Protein AF-A0A6S6R5S1-F1 (afdb_monomer)

Structure (mmCIF, N/CA/C/O backbone):
data_AF-A0A6S6R5S1-F1
#
_entry.id   AF-A0A6S6R5S1-F1
#
loop_
_atom_site.group_PDB
_atom_site.id
_atom_site.type_symbol
_atom_site.label_atom_id
_atom_site.label_alt_id
_atom_site.label_comp_id
_atom_site.label_asym_id
_atom_site.label_entity_id
_atom_site.label_seq_id
_atom_site.pdbx_PDB_ins_code
_atom_site.Cartn_x
_atom_site.Cartn_y
_atom_site.Cartn_z
_atom_site.occupancy
_atom_site.B_iso_or_equiv
_atom_site.auth_seq_id
_atom_site.auth_comp_id
_atom_site.auth_asym_id
_atom_site.auth_atom_id
_atom_site.pdbx_PDB_model_num
ATOM 1 N N . MET A 1 1 ? -34.135 18.102 42.752 1.00 54.28 1 MET A N 1
ATOM 2 C CA . MET A 1 1 ? -32.744 17.658 42.453 1.00 54.28 1 MET A CA 1
ATOM 3 C C . MET A 1 1 ? -32.605 16.244 41.861 1.00 54.28 1 MET A C 1
ATOM 5 O O . MET A 1 1 ? -31.745 16.072 41.006 1.00 54.28 1 MET A O 1
ATOM 9 N N . ARG A 1 2 ? -33.420 15.237 42.234 1.00 60.34 2 ARG A N 1
ATOM 10 C CA . ARG A 1 2 ? -33.307 13.848 41.713 1.00 60.34 2 ARG A CA 1
ATOM 11 C C . ARG A 1 2 ? -33.480 13.698 40.187 1.00 60.34 2 ARG A C 1
ATOM 13 O O . ARG A 1 2 ? -32.730 12.953 39.567 1.00 60.34 2 ARG A O 1
ATOM 20 N N . GLY A 1 3 ? -34.403 14.441 39.568 1.00 64.44 3 GLY A N 1
ATOM 21 C CA . GLY A 1 3 ? -34.673 14.343 38.122 1.00 64.44 3 GLY A CA 1
ATOM 22 C C . GLY A 1 3 ? -33.517 14.796 37.217 1.00 64.44 3 GLY A C 1
ATOM 23 O O . GLY A 1 3 ? -33.252 14.155 36.205 1.00 64.44 3 GLY A O 1
ATOM 24 N N . LYS A 1 4 ? -32.774 15.846 37.605 1.00 68.44 4 LYS A N 1
ATOM 25 C CA . LYS A 1 4 ? -31.592 16.321 36.855 1.00 68.44 4 LYS A CA 1
ATOM 26 C C . LYS A 1 4 ? -30.454 15.292 36.873 1.00 68.44 4 LYS A C 1
ATOM 28 O O . LYS A 1 4 ? -29.881 15.021 35.826 1.00 68.44 4 LYS A O 1
ATOM 33 N N . LYS A 1 5 ? -30.188 14.662 38.027 1.00 72.56 5 LYS A N 1
ATOM 34 C CA . LYS A 1 5 ? -29.164 13.606 38.152 1.00 72.56 5 LYS A CA 1
ATOM 35 C C . LYS A 1 5 ? -29.501 12.368 37.311 1.00 72.56 5 LYS A C 1
ATOM 37 O O . LYS A 1 5 ? -28.616 11.807 36.682 1.00 72.56 5 LYS A O 1
ATOM 42 N N . ARG A 1 6 ? -30.782 11.979 37.241 1.00 74.75 6 ARG A N 1
ATOM 43 C CA . ARG A 1 6 ? -31.234 10.821 36.447 1.00 74.75 6 ARG A CA 1
ATOM 44 C C . ARG A 1 6 ? -31.120 11.064 34.937 1.00 74.75 6 ARG A C 1
ATOM 46 O O . ARG A 1 6 ? -30.652 10.187 34.224 1.00 74.75 6 ARG A O 1
ATOM 53 N N . LYS A 1 7 ? -31.480 12.264 34.458 1.00 81.44 7 LYS A N 1
ATOM 54 C CA . LYS A 1 7 ? -31.299 12.656 33.046 1.00 81.44 7 LYS A CA 1
ATOM 55 C C . LYS A 1 7 ? -29.820 12.729 32.652 1.00 81.44 7 LYS A C 1
ATOM 57 O O . LYS A 1 7 ? -29.464 12.265 31.577 1.00 81.44 7 LYS A O 1
ATOM 62 N N . PHE A 1 8 ? -28.968 13.246 33.540 1.00 85.00 8 PHE A N 1
ATOM 63 C CA . PHE A 1 8 ? -27.518 13.259 33.335 1.00 85.00 8 PHE A CA 1
ATOM 64 C C . PHE A 1 8 ? -26.940 11.839 33.242 1.00 85.00 8 PHE A C 1
ATOM 66 O O . PHE A 1 8 ? -26.185 11.551 32.321 1.00 85.00 8 PHE A O 1
ATOM 73 N N . LEU A 1 9 ? -27.351 10.934 34.140 1.00 86.88 9 LEU A N 1
ATOM 74 C CA . LEU A 1 9 ? -26.896 9.541 34.137 1.00 86.88 9 LEU A CA 1
ATOM 75 C C . LEU A 1 9 ? -27.295 8.804 32.847 1.00 86.88 9 LEU A C 1
ATOM 77 O O . LEU A 1 9 ? -26.470 8.126 32.250 1.00 86.88 9 LEU A O 1
ATOM 81 N N . ILE A 1 10 ? -28.540 8.978 32.389 1.00 88.88 10 ILE A N 1
ATOM 82 C CA . ILE A 1 10 ? -29.018 8.388 31.128 1.00 88.88 10 ILE A CA 1
ATOM 83 C C . ILE A 1 10 ? -28.226 8.945 29.939 1.00 88.88 10 ILE A C 1
ATOM 85 O O . ILE A 1 10 ? -27.785 8.177 29.089 1.00 88.88 10 ILE A O 1
ATOM 89 N N . GLY A 1 11 ? -27.995 10.261 29.901 1.00 90.62 11 GLY A N 1
ATOM 90 C CA . GLY A 1 11 ? -27.179 10.886 28.859 1.00 90.62 11 GLY A CA 1
ATOM 91 C C . GLY A 1 11 ? -25.747 10.345 28.827 1.00 90.62 11 GLY A C 1
ATOM 92 O O . GLY A 1 11 ? -25.240 10.032 27.754 1.00 90.62 11 GLY A O 1
ATOM 93 N N . ALA A 1 12 ? -25.122 10.160 29.994 1.00 89.12 12 ALA A N 1
ATOM 94 C CA . ALA A 1 12 ? -23.783 9.587 30.102 1.00 89.12 12 ALA A CA 1
ATOM 95 C C . ALA A 1 12 ? -23.727 8.131 29.604 1.00 89.12 12 ALA A C 1
ATOM 97 O O . ALA A 1 12 ? -22.800 7.771 28.884 1.00 89.12 12 ALA A O 1
ATOM 98 N N . ILE A 1 13 ? -24.7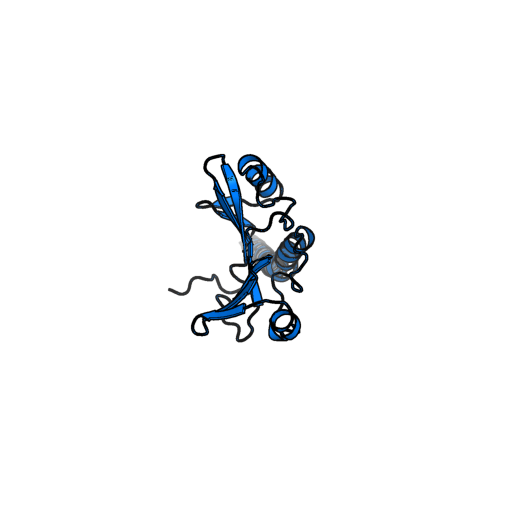37 7.314 29.927 1.00 92.88 13 ILE A N 1
ATOM 99 C CA . ILE A 1 13 ? -24.835 5.924 29.450 1.00 92.88 13 ILE A CA 1
ATOM 100 C C . ILE A 1 13 ? -24.990 5.877 27.927 1.00 92.88 13 ILE A C 1
ATOM 102 O O . ILE A 1 13 ? -24.316 5.085 27.276 1.00 92.88 13 ILE A O 1
ATOM 106 N N . ILE A 1 14 ? -25.834 6.737 27.347 1.00 93.81 14 ILE A N 1
ATOM 107 C CA . ILE A 1 14 ? -26.014 6.807 25.890 1.00 93.81 14 ILE A CA 1
ATOM 108 C C . ILE A 1 14 ? -24.706 7.216 25.209 1.00 93.81 14 ILE A C 1
ATOM 110 O O . ILE A 1 14 ? -24.298 6.578 24.244 1.00 93.81 14 ILE A O 1
ATOM 114 N N . LEU A 1 15 ? -24.017 8.237 25.726 1.00 91.50 15 LEU A N 1
ATOM 115 C CA . LEU A 1 15 ? -22.736 8.679 25.173 1.00 91.50 15 LEU A CA 1
ATOM 116 C C . LEU A 1 15 ? -21.685 7.561 25.232 1.00 91.50 15 LEU A C 1
ATOM 118 O O . LEU A 1 15 ? -20.956 7.339 24.268 1.00 91.50 15 LEU A O 1
ATOM 122 N N . PHE A 1 16 ? -21.640 6.827 26.344 1.00 92.06 16 PHE A N 1
ATOM 123 C CA . PHE A 1 16 ? -20.734 5.698 26.522 1.00 92.06 16 PHE A CA 1
ATOM 124 C C . PHE A 1 16 ? -21.065 4.536 25.575 1.00 92.06 16 PHE A C 1
ATOM 126 O O . PHE A 1 16 ? -20.167 3.979 24.949 1.00 92.06 16 PHE A O 1
ATOM 133 N N . ALA A 1 17 ? -22.347 4.212 25.395 1.00 91.75 17 ALA A N 1
ATOM 134 C CA . ALA A 1 17 ? -22.784 3.198 24.440 1.00 91.75 17 ALA A CA 1
ATOM 135 C C . ALA A 1 17 ? -22.428 3.585 22.994 1.00 91.75 17 ALA A C 1
ATOM 137 O O . ALA A 1 17 ? -21.907 2.757 22.250 1.00 91.75 17 ALA A O 1
ATOM 138 N N . LEU A 1 18 ? -22.632 4.850 22.609 1.00 91.62 18 LEU A N 1
ATOM 139 C CA . LEU A 1 18 ? -22.240 5.360 21.291 1.00 91.62 18 LEU A CA 1
ATOM 140 C C . LEU A 1 18 ? -20.725 5.303 21.082 1.00 91.62 18 LEU A C 1
ATOM 142 O O . LEU A 1 18 ? -20.276 4.945 19.995 1.00 91.62 18 LEU A O 1
ATOM 146 N N . LEU A 1 19 ? -19.937 5.600 22.119 1.00 87.50 19 LEU A N 1
ATOM 147 C CA . LEU A 1 19 ? -18.484 5.463 22.069 1.00 87.50 19 LEU A CA 1
ATOM 148 C C . LEU A 1 19 ? -18.067 4.005 21.829 1.00 87.50 19 LEU A C 1
ATOM 150 O O . LEU A 1 19 ? -17.225 3.753 20.973 1.00 87.50 19 LEU A O 1
ATOM 154 N N . ILE A 1 20 ? -18.679 3.042 22.527 1.00 85.25 20 ILE A N 1
ATOM 155 C CA . ILE A 1 20 ? -18.405 1.612 22.319 1.00 85.25 20 ILE A CA 1
ATOM 156 C C . ILE A 1 20 ? -18.773 1.187 20.894 1.00 85.25 20 ILE A C 1
ATOM 158 O O . ILE A 1 20 ? -17.965 0.550 20.221 1.00 85.25 20 ILE A O 1
ATOM 162 N N . VAL A 1 21 ? -19.956 1.570 20.404 1.00 85.69 21 VAL A N 1
ATOM 163 C CA . VAL A 1 21 ? -20.386 1.258 19.032 1.00 85.69 21 VAL A CA 1
ATOM 164 C C . VAL A 1 21 ? -19.428 1.859 18.008 1.00 85.69 21 VAL A C 1
ATOM 166 O O . VAL A 1 21 ? -19.058 1.171 17.059 1.00 85.69 21 VAL A O 1
ATOM 169 N N . TYR A 1 22 ? -18.981 3.102 18.201 1.00 80.56 22 TYR A N 1
ATOM 170 C CA . TYR A 1 22 ? -17.967 3.723 17.350 1.00 80.56 22 TYR A CA 1
ATOM 171 C C . TYR A 1 22 ? -16.655 2.929 17.359 1.00 80.56 22 TYR A C 1
ATOM 173 O O . TYR A 1 22 ? -16.133 2.615 16.292 1.00 80.56 22 TYR A O 1
ATOM 181 N N . LEU A 1 23 ? -16.153 2.545 18.538 1.00 75.50 23 LEU A N 1
ATOM 182 C CA . LEU A 1 23 ? -14.909 1.777 18.670 1.00 75.50 23 LEU A CA 1
ATOM 183 C C . LEU A 1 23 ? -14.995 0.406 17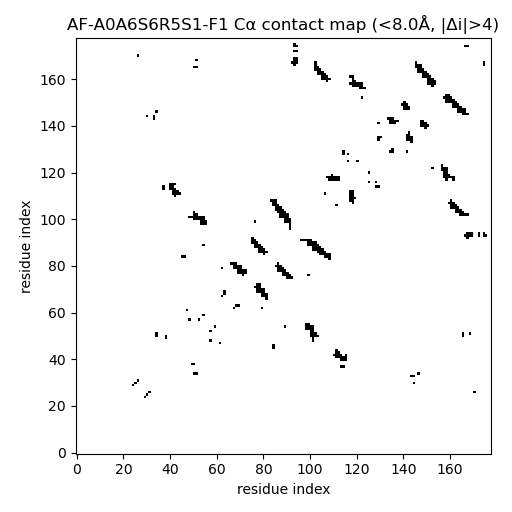.979 1.00 75.50 23 LEU A C 1
ATOM 185 O O . LEU A 1 23 ? -14.059 0.007 17.288 1.00 75.50 23 LEU A O 1
ATOM 189 N N . ILE A 1 24 ? -16.127 -0.292 18.113 1.00 74.44 24 ILE A N 1
ATOM 190 C CA . ILE A 1 24 ? -16.376 -1.577 17.443 1.00 74.44 24 ILE A CA 1
ATOM 191 C C . ILE A 1 24 ? -16.503 -1.371 15.927 1.00 74.44 24 ILE A C 1
ATOM 193 O O . ILE A 1 24 ? -15.828 -2.047 15.154 1.00 74.44 24 ILE A O 1
ATOM 197 N N . SER A 1 25 ? -17.326 -0.419 15.486 1.00 69.44 25 SER A N 1
ATOM 198 C CA . SER A 1 25 ? -17.612 -0.200 14.059 1.00 69.44 25 SER A CA 1
ATOM 199 C C . SER A 1 25 ? -16.371 0.257 13.296 1.00 69.44 25 SER A C 1
ATOM 201 O O . SER A 1 25 ? -16.098 -0.218 12.196 1.00 69.44 25 SER A O 1
ATOM 203 N N . TYR A 1 26 ? -15.573 1.140 13.898 1.00 65.50 26 TYR A N 1
ATOM 204 C CA . TYR A 1 26 ? -14.305 1.576 13.327 1.00 65.50 26 TYR A CA 1
ATOM 205 C C . TYR A 1 26 ? -13.359 0.389 13.095 1.00 65.50 26 TYR A C 1
ATOM 207 O O . TYR A 1 26 ? -12.799 0.254 12.009 1.00 65.50 26 TYR A O 1
ATOM 215 N N . LYS A 1 27 ? -13.244 -0.514 14.078 1.00 62.25 27 LYS A N 1
ATOM 216 C CA . LYS A 1 27 ? -12.348 -1.675 14.025 1.00 62.25 27 LYS A CA 1
ATOM 217 C C . LYS A 1 27 ? -12.801 -2.748 13.030 1.00 62.25 27 LYS A C 1
ATOM 219 O O . LYS A 1 27 ? -11.989 -3.234 12.252 1.00 62.25 27 LYS A O 1
ATOM 224 N N . TYR A 1 28 ? -14.068 -3.151 13.088 1.00 65.38 28 TYR A N 1
ATOM 225 C CA . TYR A 1 28 ? -14.549 -4.327 12.354 1.00 65.38 28 TYR A CA 1
ATOM 226 C C . TYR A 1 28 ? -15.129 -4.006 10.977 1.00 65.38 28 TYR A C 1
ATOM 228 O O . TYR A 1 28 ? -15.317 -4.923 10.185 1.00 65.38 28 TYR A O 1
ATOM 236 N N . LEU A 1 29 ? -15.409 -2.732 10.677 1.00 65.50 29 LEU A N 1
ATOM 237 C CA . LEU A 1 29 ? -16.035 -2.342 9.412 1.00 65.50 29 LEU A CA 1
ATOM 238 C C . LEU A 1 29 ? -15.160 -1.377 8.613 1.00 65.50 29 LEU A C 1
ATOM 240 O O . LEU A 1 29 ? -14.856 -1.655 7.459 1.00 65.50 29 LEU A O 1
ATOM 244 N N . ILE A 1 30 ? -14.721 -0.263 9.210 1.00 62.06 30 ILE A N 1
ATOM 245 C CA . ILE A 1 30 ? -14.079 0.824 8.448 1.00 62.06 30 ILE A CA 1
ATOM 246 C C . ILE A 1 30 ? -12.700 0.421 7.921 1.00 62.06 30 ILE A C 1
ATOM 248 O O . ILE A 1 30 ? -12.375 0.715 6.774 1.00 62.06 30 ILE A O 1
ATOM 252 N N . VAL A 1 31 ? -11.880 -0.247 8.729 1.00 64.62 31 VAL A N 1
ATOM 253 C CA . VAL A 1 31 ? -10.505 -0.552 8.316 1.00 64.62 31 VAL A CA 1
ATOM 254 C C . VAL A 1 31 ? -10.403 -1.729 7.337 1.00 64.62 31 VAL A C 1
ATOM 256 O O . VAL A 1 31 ? -9.748 -1.563 6.305 1.00 64.62 31 VAL A O 1
ATOM 259 N N . PRO A 1 32 ? -11.096 -2.868 7.552 1.00 74.81 32 PRO A N 1
ATOM 260 C CA . PRO A 1 32 ? -11.217 -3.894 6.517 1.00 74.81 32 PRO A CA 1
ATOM 261 C C . PRO A 1 32 ? -11.777 -3.325 5.211 1.00 74.81 32 PRO A C 1
ATOM 263 O O . PRO A 1 32 ? -11.307 -3.687 4.137 1.00 74.81 32 PRO A O 1
ATOM 266 N N . TYR A 1 33 ? -12.717 -2.375 5.296 1.00 82.50 33 TYR A N 1
ATOM 267 C CA . TYR A 1 33 ? -13.227 -1.670 4.125 1.00 82.50 33 TYR A CA 1
ATOM 268 C C . TYR A 1 33 ? -12.146 -0.844 3.415 1.00 82.50 33 TYR A C 1
ATOM 270 O O . TYR A 1 33 ? -12.052 -0.931 2.202 1.00 82.50 33 TYR A O 1
ATOM 278 N N . GLN A 1 34 ? -11.308 -0.084 4.127 1.00 85.44 34 GLN A N 1
ATOM 279 C CA . GLN A 1 34 ? -10.239 0.716 3.508 1.00 85.44 34 GLN A CA 1
ATOM 280 C C . GLN A 1 34 ? -9.164 -0.144 2.833 1.00 85.44 34 GLN A C 1
ATOM 282 O O . GLN A 1 34 ? -8.693 0.208 1.754 1.00 85.44 34 GLN A O 1
ATOM 287 N N . ILE A 1 35 ? -8.781 -1.267 3.447 1.00 86.38 35 ILE A N 1
ATOM 288 C CA . ILE A 1 35 ? -7.828 -2.215 2.850 1.00 86.38 35 ILE A CA 1
ATOM 289 C C . ILE A 1 35 ? -8.458 -2.904 1.639 1.00 86.38 35 ILE A C 1
ATOM 291 O O . ILE A 1 35 ? -7.815 -3.046 0.602 1.00 86.38 35 ILE A O 1
ATOM 295 N N . LYS A 1 36 ? -9.732 -3.296 1.739 1.00 89.38 36 LYS A N 1
ATOM 296 C CA . LYS A 1 36 ? -10.478 -3.845 0.606 1.00 89.38 36 LYS A CA 1
ATOM 297 C C . LYS A 1 36 ? -10.573 -2.832 -0.536 1.00 89.38 36 LYS A C 1
ATOM 299 O O . LYS A 1 36 ? -10.253 -3.178 -1.660 1.00 89.38 36 LYS A O 1
ATOM 304 N N . GLU A 1 37 ? -10.960 -1.592 -0.245 1.00 92.06 37 GLU A N 1
ATOM 305 C CA . GLU A 1 37 ? -11.035 -0.491 -1.211 1.00 92.06 37 GLU A CA 1
ATOM 306 C C . GLU A 1 37 ? -9.683 -0.271 -1.894 1.00 92.06 37 GLU A C 1
ATOM 308 O O . GLU A 1 37 ? -9.639 -0.151 -3.113 1.00 92.06 37 GLU A O 1
ATOM 313 N N . LEU A 1 38 ? -8.582 -0.268 -1.135 1.00 92.88 38 LEU A N 1
ATOM 314 C CA . LEU A 1 38 ? -7.235 -0.188 -1.694 1.00 92.88 38 LEU A CA 1
ATOM 315 C C . LEU A 1 38 ? -6.966 -1.345 -2.662 1.00 92.88 38 LEU A C 1
ATOM 317 O O . LEU A 1 38 ? -6.656 -1.087 -3.818 1.00 92.88 38 LEU A O 1
ATOM 321 N N . ASN A 1 39 ? -7.118 -2.592 -2.211 1.00 92.88 39 ASN A N 1
ATOM 322 C CA . ASN A 1 39 ? -6.859 -3.775 -3.034 1.00 92.88 39 ASN A CA 1
ATOM 323 C C . ASN A 1 39 ? -7.757 -3.826 -4.285 1.00 92.88 39 ASN A C 1
ATOM 325 O O . ASN A 1 39 ? -7.289 -4.213 -5.348 1.00 92.88 39 ASN A O 1
ATOM 329 N N . ASP A 1 40 ? -9.017 -3.390 -4.189 1.00 93.69 40 ASP A N 1
ATOM 330 C CA . ASP A 1 40 ? -9.952 -3.308 -5.323 1.00 93.69 40 ASP A CA 1
ATOM 331 C C . ASP A 1 40 ? -9.541 -2.232 -6.351 1.00 93.69 40 ASP A C 1
ATOM 333 O O . ASP A 1 40 ? -9.992 -2.262 -7.494 1.00 93.69 40 ASP A O 1
ATOM 337 N N . ASN A 1 41 ? -8.706 -1.269 -5.952 1.00 94.00 41 ASN A N 1
ATOM 338 C CA . ASN A 1 41 ? -8.183 -0.202 -6.809 1.00 94.00 41 ASN A CA 1
ATOM 339 C C . ASN A 1 41 ? -6.707 -0.404 -7.180 1.00 94.00 41 ASN A C 1
ATOM 341 O O . ASN A 1 41 ? -6.087 0.511 -7.727 1.00 94.00 41 ASN A O 1
ATOM 345 N N . MET A 1 42 ? -6.135 -1.567 -6.876 1.00 92.25 42 MET A N 1
ATOM 346 C CA . MET A 1 42 ? -4.777 -1.926 -7.261 1.00 92.25 42 MET A CA 1
ATOM 347 C C . MET A 1 42 ? -4.802 -2.844 -8.480 1.00 92.25 42 MET A C 1
ATOM 349 O O . MET A 1 42 ? -5.516 -3.842 -8.505 1.00 92.25 42 MET A O 1
ATOM 353 N N . VAL A 1 43 ? -3.983 -2.512 -9.474 1.00 90.31 43 VAL A N 1
ATOM 354 C CA . VAL A 1 43 ? -3.608 -3.422 -10.560 1.00 90.31 43 VAL A CA 1
ATOM 355 C C . VAL A 1 43 ? -2.162 -3.804 -10.296 1.00 90.31 43 VAL A C 1
ATOM 357 O O . VAL A 1 43 ? -1.267 -2.976 -10.457 1.00 90.31 43 VAL A O 1
ATOM 360 N N . ILE A 1 44 ? -1.956 -5.022 -9.805 1.00 81.88 44 ILE A N 1
ATOM 361 C CA . ILE A 1 44 ? -0.645 -5.543 -9.401 1.00 81.88 44 ILE A CA 1
ATOM 362 C C . ILE A 1 44 ? -0.366 -6.902 -10.050 1.00 81.88 44 ILE A C 1
ATOM 364 O O . ILE A 1 44 ? 0.098 -7.827 -9.389 1.00 81.88 44 ILE A O 1
ATOM 368 N N . ASP A 1 45 ? -0.682 -7.039 -11.338 1.00 80.94 45 ASP A N 1
ATOM 369 C CA . ASP A 1 45 ? -0.434 -8.271 -12.093 1.00 80.94 45 ASP A CA 1
ATOM 370 C C . ASP A 1 45 ? 1.027 -8.728 -11.917 1.00 80.94 45 ASP A C 1
ATOM 372 O O . ASP A 1 45 ? 1.965 -7.941 -12.037 1.00 80.94 45 ASP A O 1
ATOM 376 N N . GLY A 1 46 ? 1.217 -10.001 -11.560 1.00 75.25 46 GLY A N 1
ATOM 377 C CA . GLY A 1 46 ? 2.523 -10.551 -11.170 1.00 75.25 46 GLY A CA 1
ATOM 378 C C . GLY A 1 46 ? 2.819 -10.521 -9.663 1.00 75.25 46 GLY A C 1
ATOM 379 O O . GLY A 1 46 ? 3.800 -11.127 -9.235 1.00 75.25 46 GLY A O 1
ATOM 380 N N . ILE A 1 47 ? 1.964 -9.897 -8.843 1.00 83.31 47 ILE A N 1
ATOM 381 C CA . ILE A 1 47 ? 1.976 -10.027 -7.379 1.00 83.31 47 ILE A CA 1
ATOM 382 C C . ILE A 1 47 ? 0.803 -10.921 -6.960 1.00 83.31 47 ILE A C 1
ATOM 384 O O . ILE A 1 47 ? -0.352 -10.512 -7.077 1.00 83.31 47 ILE A O 1
ATOM 388 N N . PRO A 1 48 ? 1.064 -12.136 -6.449 1.00 80.62 48 PRO A N 1
ATOM 389 C CA . PRO A 1 48 ? 0.012 -13.116 -6.165 1.00 80.62 48 PRO A CA 1
ATOM 390 C C . PRO A 1 48 ? -0.803 -12.815 -4.893 1.00 80.62 48 PRO A C 1
ATOM 392 O O . PRO A 1 48 ? -1.708 -13.575 -4.553 1.00 80.62 48 PRO A O 1
ATOM 395 N N . TYR A 1 49 ? -0.499 -11.724 -4.184 1.00 87.44 49 TYR A N 1
ATOM 396 C CA . TYR A 1 49 ? -1.008 -11.442 -2.841 1.00 87.44 49 TYR A CA 1
ATOM 397 C C . TYR A 1 49 ? -1.622 -10.054 -2.726 1.00 87.44 49 TYR A C 1
ATOM 399 O O . TYR A 1 49 ? -1.286 -9.137 -3.476 1.00 87.44 49 TYR A O 1
ATOM 407 N N . LYS A 1 50 ? -2.495 -9.886 -1.735 1.00 90.38 50 LYS A N 1
ATOM 408 C CA . LYS A 1 50 ? -3.144 -8.617 -1.410 1.00 90.38 50 LYS A CA 1
ATOM 409 C C . LYS A 1 50 ? -2.550 -8.004 -0.155 1.00 90.38 50 LYS A C 1
ATOM 411 O O . LYS A 1 50 ? -2.152 -8.697 0.781 1.00 90.38 50 LYS A O 1
ATOM 416 N N . ILE A 1 51 ? -2.539 -6.675 -0.107 1.00 89.81 51 ILE A N 1
ATOM 417 C CA . ILE A 1 51 ? -2.105 -5.947 1.085 1.00 89.81 51 ILE A CA 1
ATOM 418 C C . ILE A 1 51 ? -2.978 -6.376 2.272 1.00 89.81 51 ILE A C 1
ATOM 420 O O . ILE A 1 51 ? -4.209 -6.337 2.194 1.00 89.81 51 ILE A O 1
ATOM 424 N N . GLY A 1 52 ? -2.323 -6.760 3.367 1.00 86.88 52 GLY A N 1
ATOM 425 C CA . GLY A 1 52 ? -2.932 -7.286 4.587 1.00 86.88 52 GLY A CA 1
ATOM 426 C C . GLY A 1 52 ? -3.002 -8.815 4.678 1.00 86.88 52 GLY A C 1
ATOM 427 O O . GLY A 1 52 ? -3.336 -9.313 5.755 1.00 86.88 52 GLY A O 1
ATOM 428 N N . ASP A 1 53 ? -2.677 -9.556 3.613 1.00 87.94 53 ASP A N 1
ATOM 429 C CA . ASP A 1 53 ? -2.655 -11.021 3.653 1.00 87.94 53 ASP A CA 1
ATOM 430 C C . ASP A 1 53 ? -1.600 -11.531 4.642 1.00 87.94 53 ASP A C 1
ATOM 432 O O . ASP A 1 53 ? -0.484 -11.009 4.716 1.00 87.94 53 ASP A O 1
ATOM 436 N N . LYS A 1 54 ? -1.966 -12.560 5.414 1.00 86.38 54 LYS A N 1
ATOM 437 C CA . LYS A 1 54 ? -1.065 -13.228 6.361 1.00 86.38 54 LYS A CA 1
ATOM 438 C C . LYS A 1 54 ? -0.140 -14.170 5.615 1.00 86.38 54 LYS A C 1
ATOM 440 O O . LYS A 1 54 ? -0.634 -15.055 4.929 1.00 86.38 54 LYS A O 1
ATOM 445 N N . MET A 1 55 ? 1.160 -14.021 5.833 1.00 84.62 55 MET A N 1
ATOM 446 C CA . MET A 1 55 ? 2.210 -14.804 5.189 1.00 84.62 55 MET A CA 1
ATOM 447 C C . MET A 1 55 ? 2.046 -16.313 5.409 1.00 84.62 55 MET A C 1
ATOM 449 O O . MET A 1 55 ? 2.216 -17.072 4.465 1.00 84.62 55 MET A O 1
ATOM 453 N N . ASP A 1 56 ? 1.609 -16.737 6.598 1.00 82.31 56 ASP A N 1
ATOM 454 C CA . ASP A 1 56 ? 1.374 -18.154 6.930 1.00 82.31 56 ASP A CA 1
ATOM 455 C C . ASP A 1 56 ? 0.270 -18.816 6.088 1.00 82.31 56 ASP A C 1
ATOM 457 O O . ASP A 1 56 ? 0.191 -20.039 6.006 1.00 82.31 56 ASP A O 1
ATOM 461 N N . ASN A 1 57 ? -0.598 -18.012 5.467 1.00 80.62 57 ASN A N 1
ATOM 462 C CA . ASN A 1 57 ? -1.663 -18.489 4.587 1.00 80.62 57 ASN A CA 1
ATOM 463 C C . ASN A 1 57 ? -1.269 -18.435 3.103 1.00 80.62 57 ASN A C 1
ATOM 465 O O . ASN A 1 57 ? -2.124 -18.669 2.247 1.00 80.62 57 ASN A O 1
ATOM 469 N N . LEU A 1 58 ? -0.028 -18.058 2.789 1.00 82.12 58 LEU A N 1
ATOM 470 C CA . LEU A 1 58 ? 0.438 -17.864 1.423 1.00 82.12 58 LEU A CA 1
ATOM 471 C C . LEU A 1 58 ? 1.322 -19.019 0.984 1.00 82.12 58 LEU A C 1
ATOM 473 O O . LEU A 1 58 ? 2.182 -19.491 1.723 1.00 82.12 58 LEU A O 1
ATOM 477 N N . ASP A 1 59 ? 1.134 -19.421 -0.266 1.00 82.81 59 ASP A N 1
ATOM 478 C CA . ASP A 1 59 ? 2.029 -20.345 -0.943 1.00 82.81 59 ASP A CA 1
ATOM 479 C C . ASP A 1 59 ? 3.269 -19.593 -1.447 1.00 82.81 59 ASP A C 1
ATOM 481 O O . ASP A 1 59 ? 3.339 -19.136 -2.588 1.00 82.81 59 ASP A O 1
ATOM 485 N N . LEU A 1 60 ? 4.244 -19.408 -0.555 1.00 80.94 60 LEU A N 1
ATOM 486 C CA . LEU A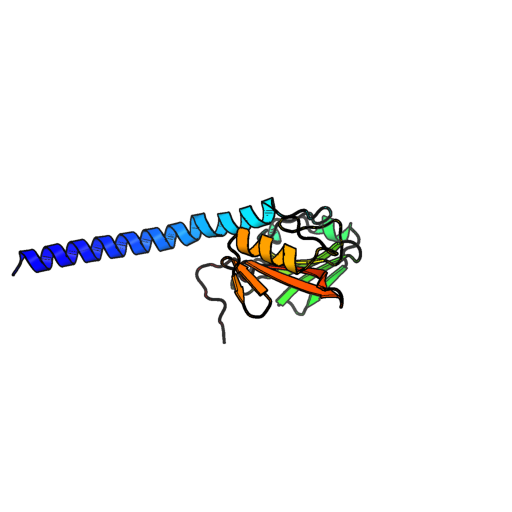 1 60 ? 5.460 -18.640 -0.832 1.00 80.94 60 LEU A CA 1
ATOM 487 C C . LEU A 1 60 ? 6.371 -19.283 -1.881 1.00 80.94 60 LEU A C 1
ATOM 489 O O . LEU A 1 60 ? 7.269 -18.601 -2.385 1.00 80.94 60 LEU A O 1
ATOM 493 N N . ASP A 1 61 ? 6.146 -20.548 -2.230 1.00 79.25 61 ASP A N 1
ATOM 494 C CA . ASP A 1 61 ? 6.880 -21.221 -3.300 1.00 79.25 61 ASP A CA 1
ATOM 495 C C . ASP A 1 61 ? 6.596 -20.547 -4.650 1.00 79.25 61 ASP A C 1
ATOM 497 O O . ASP A 1 61 ? 7.503 -20.407 -5.466 1.00 79.25 61 ASP A O 1
ATOM 501 N N . ILE A 1 62 ? 5.412 -19.937 -4.819 1.00 78.69 62 ILE A N 1
ATOM 502 C CA . ILE A 1 62 ? 5.082 -19.105 -5.988 1.00 78.69 62 ILE A CA 1
ATOM 503 C C . ILE A 1 62 ? 6.108 -17.981 -6.187 1.00 78.69 62 ILE A C 1
ATOM 505 O O . ILE A 1 62 ? 6.447 -17.660 -7.324 1.00 78.69 62 ILE A O 1
ATOM 509 N N . LEU A 1 63 ? 6.615 -17.366 -5.114 1.00 80.12 63 LEU A N 1
ATOM 510 C CA . LEU A 1 63 ? 7.635 -16.321 -5.240 1.00 80.12 63 LEU A CA 1
ATOM 511 C C . LEU A 1 63 ? 9.001 -16.919 -5.589 1.00 80.12 63 LEU A C 1
ATOM 513 O O . LEU A 1 63 ? 9.688 -16.393 -6.464 1.00 80.12 63 LEU A O 1
ATOM 517 N N . GLN A 1 64 ? 9.371 -18.023 -4.936 1.00 68.25 64 GLN A N 1
ATOM 518 C CA . GLN A 1 64 ? 10.650 -18.706 -5.156 1.00 68.25 64 GLN A CA 1
ATOM 519 C C . GLN A 1 64 ? 10.785 -19.217 -6.597 1.00 68.25 64 GLN A C 1
ATOM 521 O O . GLN A 1 64 ? 11.856 -19.103 -7.190 1.00 68.25 64 GLN A O 1
ATOM 526 N N . ASP A 1 65 ? 9.683 -19.678 -7.188 1.00 69.12 65 ASP A N 1
ATOM 527 C CA . ASP A 1 65 ? 9.626 -20.157 -8.571 1.00 69.12 65 ASP A CA 1
ATOM 528 C C . ASP A 1 65 ? 9.545 -19.018 -9.607 1.00 69.12 65 ASP A C 1
ATOM 530 O O . ASP A 1 65 ? 9.744 -19.242 -10.803 1.00 69.12 65 ASP A O 1
ATOM 534 N N . SER A 1 66 ? 9.286 -17.778 -9.171 1.00 67.19 66 SER A N 1
ATOM 535 C CA . SER A 1 66 ? 8.972 -16.637 -10.044 1.00 67.19 66 SER A CA 1
ATOM 536 C C . SER A 1 66 ? 10.020 -15.522 -9.989 1.00 67.19 66 SER A C 1
ATOM 538 O O . SER A 1 66 ? 9.669 -14.362 -9.812 1.00 67.19 66 SER A O 1
ATOM 540 N N . ALA A 1 67 ? 11.311 -15.824 -10.142 1.00 80.69 67 ALA A N 1
ATOM 541 C CA . ALA A 1 67 ? 12.390 -14.818 -10.217 1.00 80.69 67 ALA A CA 1
ATOM 542 C C . ALA A 1 67 ? 12.398 -13.763 -9.079 1.00 80.69 67 ALA A C 1
ATOM 544 O O . ALA A 1 67 ? 12.970 -12.685 -9.246 1.00 80.69 67 ALA A O 1
ATOM 545 N N . TRP A 1 68 ? 11.751 -14.040 -7.940 1.00 86.56 68 TRP A N 1
ATOM 546 C CA . TRP A 1 68 ? 11.806 -13.174 -6.770 1.00 86.56 68 TRP A CA 1
ATOM 547 C C . TRP A 1 68 ? 12.998 -13.564 -5.911 1.00 86.56 68 TRP A C 1
ATOM 549 O O . TRP A 1 68 ? 13.148 -14.711 -5.493 1.00 86.56 68 TRP A O 1
ATOM 559 N N . GLU A 1 69 ? 13.813 -12.579 -5.585 1.00 85.75 69 GLU A N 1
ATOM 560 C CA . GLU 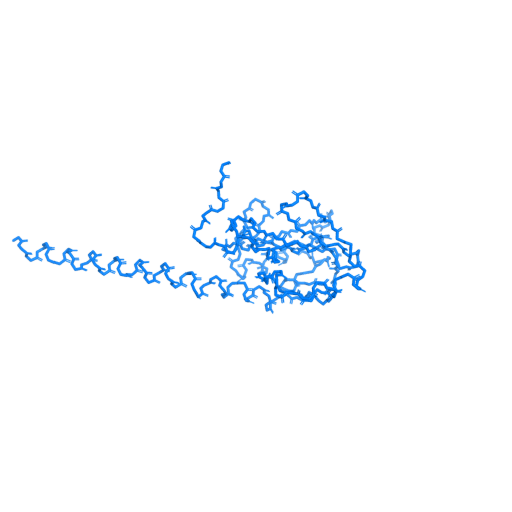A 1 69 ? 14.924 -12.717 -4.663 1.00 85.75 69 GLU A CA 1
ATOM 561 C C . GLU A 1 69 ? 14.449 -12.359 -3.257 1.00 85.75 69 GLU A C 1
ATOM 563 O O . GLU A 1 69 ? 13.932 -11.264 -3.017 1.00 85.75 69 GLU A O 1
ATOM 568 N N . LYS A 1 70 ? 14.597 -13.299 -2.321 1.00 87.25 70 LYS A N 1
ATOM 569 C CA . LYS A 1 70 ? 14.306 -13.064 -0.907 1.00 87.25 70 LYS A CA 1
ATOM 570 C C . LYS A 1 70 ? 15.472 -12.307 -0.269 1.00 87.25 70 LYS A C 1
ATOM 572 O O . LYS A 1 70 ? 16.600 -12.791 -0.295 1.00 87.25 70 LYS A O 1
ATOM 577 N N . ASP A 1 71 ? 15.171 -11.190 0.381 1.00 81.38 71 ASP A N 1
ATOM 578 C CA . ASP A 1 71 ? 16.088 -10.477 1.269 1.00 81.38 71 ASP A CA 1
ATOM 579 C C . ASP A 1 71 ? 15.476 -10.406 2.678 1.00 81.38 71 ASP A C 1
ATOM 581 O O . ASP A 1 71 ? 14.399 -9.835 2.900 1.00 81.38 71 ASP A O 1
ATOM 585 N N . ASP A 1 72 ? 16.148 -11.065 3.621 1.00 71.44 72 ASP A N 1
ATOM 586 C CA . ASP A 1 72 ? 15.753 -11.160 5.023 1.00 71.44 72 ASP A CA 1
ATOM 587 C C . ASP A 1 72 ? 16.577 -10.159 5.840 1.00 71.44 72 ASP A C 1
ATOM 589 O O . ASP A 1 72 ? 17.724 -10.414 6.222 1.00 71.44 72 ASP A O 1
ATOM 593 N N . MET A 1 73 ? 16.002 -8.981 6.095 1.00 64.69 73 MET A N 1
ATOM 594 C CA . MET A 1 73 ? 16.672 -7.939 6.868 1.00 64.69 73 MET A CA 1
ATOM 595 C C . MET A 1 73 ? 16.526 -8.202 8.367 1.00 64.69 73 MET A C 1
ATOM 597 O O . MET A 1 73 ? 15.703 -7.603 9.067 1.00 64.69 73 MET A O 1
ATOM 601 N N . TYR A 1 74 ? 17.400 -9.078 8.866 1.00 58.41 74 TYR A N 1
ATOM 602 C CA . TYR A 1 74 ? 17.657 -9.297 10.291 1.00 58.41 74 TYR A CA 1
ATOM 603 C C . TYR A 1 74 ? 16.403 -9.647 11.114 1.00 58.41 74 TYR A C 1
ATOM 605 O O . TYR A 1 74 ? 16.304 -9.261 12.279 1.00 58.41 74 TYR A O 1
ATOM 613 N N . GLY A 1 75 ? 15.435 -10.358 10.522 1.00 62.75 75 GLY A N 1
ATOM 614 C CA . GLY A 1 75 ? 14.245 -10.846 11.222 1.00 62.75 75 GLY A CA 1
ATOM 615 C C . GLY A 1 75 ? 13.188 -9.786 11.555 1.00 62.75 75 GLY A C 1
ATOM 616 O O . GLY A 1 75 ? 12.185 -10.118 12.180 1.00 62.75 75 GLY A O 1
ATOM 617 N N . TYR A 1 76 ? 13.348 -8.523 11.142 1.00 67.44 76 TYR A N 1
ATOM 618 C CA . TYR A 1 76 ? 12.315 -7.499 11.370 1.00 67.44 76 TYR A CA 1
ATOM 619 C C . TYR A 1 76 ? 11.228 -7.514 10.294 1.00 67.44 76 TYR A C 1
ATOM 621 O O . TYR A 1 76 ? 10.064 -7.259 10.586 1.00 67.44 76 TYR A O 1
ATOM 629 N N . PHE A 1 77 ? 11.597 -7.814 9.053 1.00 81.12 77 PHE A N 1
ATOM 630 C CA . PHE A 1 77 ? 10.688 -7.946 7.921 1.00 81.12 77 PHE A CA 1
ATOM 631 C C . PHE A 1 77 ? 11.300 -8.874 6.876 1.00 81.12 77 PHE A C 1
ATOM 633 O O . PHE A 1 77 ? 12.521 -8.965 6.755 1.00 81.12 77 PHE A O 1
ATOM 640 N N . ILE A 1 78 ? 10.440 -9.532 6.106 1.00 87.31 78 ILE A N 1
ATOM 641 C CA . ILE A 1 78 ? 10.845 -10.372 4.983 1.00 87.31 78 ILE A CA 1
ATOM 642 C C . ILE A 1 78 ? 10.513 -9.610 3.711 1.00 87.31 78 ILE A C 1
ATOM 644 O O . ILE A 1 78 ? 9.355 -9.263 3.480 1.00 87.31 78 ILE A O 1
ATOM 648 N N . SER A 1 79 ? 11.517 -9.334 2.890 1.00 89.44 79 SER A N 1
ATOM 649 C CA . SER A 1 79 ? 11.319 -8.666 1.611 1.00 89.44 79 SER A CA 1
ATOM 650 C C . SER A 1 79 ? 11.570 -9.618 0.454 1.00 89.44 79 SER A C 1
ATOM 652 O O . SER A 1 79 ? 12.414 -10.507 0.528 1.00 89.44 79 SER A O 1
ATOM 654 N N . TYR A 1 80 ? 10.805 -9.432 -0.613 1.00 90.88 80 TYR A N 1
ATOM 655 C CA . TYR A 1 80 ? 11.029 -10.094 -1.884 1.00 90.88 80 TYR A CA 1
ATOM 656 C C . TYR A 1 80 ? 11.158 -9.020 -2.953 1.00 90.88 80 TYR A C 1
ATOM 658 O O . TYR A 1 80 ? 10.347 -8.089 -3.015 1.00 90.88 80 TYR A O 1
ATOM 666 N N . TYR A 1 81 ? 12.177 -9.148 -3.790 1.00 90.88 81 TYR A N 1
ATOM 667 C CA . TYR A 1 81 ? 12.442 -8.244 -4.894 1.00 90.88 81 TYR A CA 1
ATOM 668 C C . TYR A 1 81 ? 12.385 -8.985 -6.223 1.00 90.88 81 TYR A C 1
ATOM 670 O O . TYR A 1 81 ? 12.948 -10.060 -6.370 1.00 90.88 81 TYR A O 1
ATOM 678 N N . ASN A 1 82 ? 11.721 -8.387 -7.200 1.00 90.75 82 ASN A N 1
ATOM 679 C CA . ASN A 1 82 ? 11.736 -8.823 -8.583 1.00 90.75 82 ASN A CA 1
ATOM 680 C C . ASN A 1 82 ? 11.981 -7.583 -9.443 1.00 90.75 82 ASN A C 1
ATOM 682 O O . ASN A 1 82 ? 11.242 -6.606 -9.339 1.00 90.75 82 ASN A O 1
ATOM 686 N N . GLU A 1 83 ? 13.014 -7.604 -10.284 1.00 88.12 83 GLU A N 1
ATOM 687 C CA . GLU A 1 83 ? 13.422 -6.435 -11.074 1.00 88.12 83 GLU A CA 1
ATOM 688 C C . GLU A 1 83 ? 12.300 -5.905 -11.982 1.00 88.12 83 GLU A C 1
ATOM 690 O O . GLU A 1 83 ? 12.134 -4.691 -12.116 1.00 88.12 83 GLU A O 1
ATOM 695 N N . ALA A 1 84 ? 11.484 -6.801 -12.544 1.00 88.06 84 ALA A N 1
ATOM 696 C CA . ALA A 1 84 ? 10.388 -6.442 -13.437 1.00 88.06 84 ALA A CA 1
ATOM 697 C C . ALA A 1 84 ? 9.144 -5.936 -12.692 1.00 88.06 84 ALA A C 1
ATOM 699 O O . ALA A 1 84 ? 8.371 -5.162 -13.250 1.00 88.06 84 ALA A O 1
ATOM 700 N N . ILE A 1 85 ? 8.921 -6.364 -11.44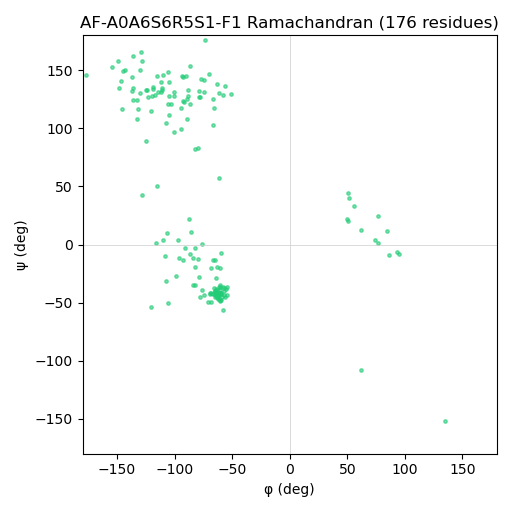8 1.00 90.00 85 ILE A N 1
ATOM 701 C CA . ILE A 1 85 ? 7.691 -6.062 -10.699 1.00 90.00 85 ILE A CA 1
ATOM 702 C C . ILE A 1 85 ? 7.929 -5.004 -9.622 1.00 90.00 85 ILE A C 1
ATOM 704 O O . ILE A 1 85 ? 7.198 -4.015 -9.546 1.00 90.00 85 ILE A O 1
ATOM 708 N N . GLY A 1 86 ? 8.951 -5.177 -8.790 1.00 90.69 86 GLY A N 1
ATOM 709 C CA . GLY A 1 86 ? 9.287 -4.291 -7.684 1.00 90.69 86 GLY A CA 1
ATOM 710 C C . GLY A 1 86 ? 9.604 -5.042 -6.394 1.00 90.69 86 GLY A C 1
ATOM 711 O O . GLY A 1 86 ? 10.083 -6.170 -6.400 1.00 90.69 86 GLY A O 1
ATOM 712 N N . THR A 1 87 ? 9.356 -4.389 -5.264 1.00 92.19 87 THR A N 1
ATOM 713 C CA . THR A 1 87 ? 9.570 -4.940 -3.925 1.00 92.19 87 THR A CA 1
ATOM 714 C C . THR A 1 87 ? 8.228 -5.173 -3.242 1.00 92.19 87 THR A C 1
ATOM 716 O O . THR A 1 87 ? 7.382 -4.275 -3.215 1.00 92.19 87 THR A O 1
ATOM 719 N N . ILE A 1 88 ? 8.070 -6.336 -2.619 1.00 91.88 88 ILE A N 1
ATOM 720 C CA . ILE A 1 88 ? 7.033 -6.585 -1.616 1.00 91.88 88 ILE A CA 1
ATOM 721 C C . ILE A 1 88 ? 7.689 -6.858 -0.267 1.00 91.88 88 ILE A C 1
ATOM 723 O O . ILE A 1 88 ? 8.768 -7.444 -0.198 1.00 91.88 88 ILE A O 1
ATOM 727 N N . ILE A 1 89 ? 7.056 -6.409 0.811 1.00 90.50 89 ILE A N 1
ATOM 728 C CA . ILE A 1 89 ? 7.554 -6.596 2.171 1.00 90.50 89 ILE A CA 1
ATOM 729 C C . ILE A 1 89 ? 6.442 -7.153 3.043 1.00 90.50 89 ILE A C 1
ATOM 731 O O . ILE A 1 89 ? 5.334 -6.608 3.101 1.00 90.50 89 ILE A O 1
ATOM 735 N N . PHE A 1 90 ? 6.798 -8.209 3.761 1.00 88.56 90 PHE A N 1
ATOM 736 C CA . PHE A 1 90 ? 6.029 -8.791 4.834 1.00 88.56 90 PHE A CA 1
ATOM 737 C C . PHE A 1 90 ? 6.588 -8.330 6.176 1.00 88.56 90 PHE A C 1
ATOM 739 O O . PHE A 1 90 ? 7.785 -8.467 6.430 1.00 88.56 90 PHE A O 1
ATOM 746 N N . ASN A 1 91 ? 5.740 -7.792 7.047 1.00 85.38 91 ASN A N 1
ATOM 747 C CA . ASN A 1 91 ? 6.151 -7.292 8.357 1.00 85.38 91 ASN A CA 1
ATOM 748 C C . ASN A 1 91 ? 5.152 -7.715 9.447 1.00 85.38 91 ASN A C 1
ATOM 750 O O . ASN A 1 91 ? 3.949 -7.777 9.191 1.00 85.38 91 ASN A O 1
ATOM 754 N N . GLY A 1 92 ? 5.654 -8.011 10.650 1.00 72.94 92 GLY A N 1
ATOM 755 C CA . GLY A 1 92 ? 4.857 -8.212 11.872 1.00 72.94 92 GLY A CA 1
ATOM 756 C C . GLY A 1 92 ? 4.755 -6.954 12.754 1.00 72.94 92 GLY A C 1
ATOM 757 O O . GLY A 1 92 ? 3.954 -6.886 13.686 1.00 72.94 92 GLY A O 1
ATOM 758 N N . TYR A 1 93 ? 5.551 -5.919 12.471 1.00 65.19 93 TYR A N 1
ATOM 759 C CA . TYR A 1 93 ? 5.540 -4.619 13.147 1.00 65.19 93 TYR A CA 1
ATOM 760 C C . TYR A 1 93 ? 4.579 -3.629 12.462 1.00 65.19 93 TYR A C 1
ATOM 762 O O . TYR A 1 93 ? 4.515 -3.610 11.231 1.00 65.19 93 TYR A O 1
ATOM 770 N N . PRO A 1 94 ? 3.886 -2.733 13.200 1.00 59.16 94 PRO A N 1
ATOM 771 C CA . PRO A 1 94 ? 3.848 -2.515 14.651 1.00 59.16 94 PRO A CA 1
ATOM 772 C C . PRO A 1 94 ? 2.805 -3.379 15.364 1.00 59.16 94 PRO A C 1
ATOM 774 O O . PRO A 1 94 ? 2.347 -3.017 16.447 1.00 59.16 94 PRO A O 1
ATOM 777 N N . ASP A 1 95 ? 2.397 -4.488 14.759 1.00 59.28 95 ASP A N 1
ATOM 778 C CA . ASP A 1 95 ? 1.255 -5.267 15.225 1.00 59.28 95 ASP A CA 1
ATOM 779 C C . ASP A 1 95 ? 1.592 -6.220 16.367 1.00 59.28 95 ASP A C 1
ATOM 781 O O . ASP A 1 95 ? 0.698 -6.892 16.875 1.00 59.28 95 ASP A O 1
ATOM 785 N N . TYR A 1 96 ? 2.871 -6.288 16.766 1.00 53.91 96 TYR A N 1
ATOM 786 C CA . TYR A 1 96 ? 3.380 -7.258 17.743 1.00 53.91 96 TYR A CA 1
ATOM 787 C C . TYR A 1 96 ? 2.952 -8.692 17.416 1.00 53.91 96 TYR A C 1
ATOM 789 O O . TYR A 1 96 ? 2.892 -9.533 18.311 1.00 53.91 96 TYR A O 1
ATOM 797 N N . SER A 1 97 ? 2.605 -8.971 16.156 1.00 56.88 97 SER A N 1
ATOM 798 C CA . SER A 1 97 ? 2.081 -10.270 15.785 1.00 56.88 97 SER A CA 1
ATOM 799 C C . SER A 1 97 ? 3.232 -11.186 15.429 1.00 56.88 97 SER A C 1
ATOM 801 O O . SER A 1 97 ? 4.081 -10.830 14.615 1.00 56.88 97 SER A O 1
ATOM 803 N N . ASP A 1 98 ? 3.185 -12.399 15.976 1.00 60.59 98 ASP A N 1
ATOM 804 C CA . ASP A 1 98 ? 4.015 -13.530 15.544 1.00 60.59 98 ASP A CA 1
ATOM 805 C C . ASP A 1 98 ? 3.776 -13.890 14.057 1.00 60.59 98 ASP A C 1
ATOM 807 O O . ASP A 1 98 ? 4.482 -14.710 13.484 1.00 60.59 98 ASP A O 1
ATOM 811 N N . GLU A 1 99 ? 2.776 -13.266 13.426 1.00 75.75 99 GLU A N 1
ATOM 812 C CA . GLU A 1 99 ? 2.376 -13.455 12.037 1.00 75.75 99 GLU A CA 1
ATOM 813 C C . GLU A 1 99 ? 2.872 -12.287 11.167 1.00 75.75 99 GLU A C 1
ATOM 815 O O . GLU A 1 99 ? 2.465 -11.136 11.366 1.00 75.75 99 GLU A O 1
ATOM 820 N N . TYR A 1 100 ? 3.688 -12.575 10.153 1.00 84.00 100 TYR A N 1
ATOM 821 C CA . TYR A 1 100 ? 4.057 -11.595 9.130 1.00 84.00 100 TYR A CA 1
ATOM 822 C C . TYR A 1 100 ? 2.888 -11.360 8.168 1.00 84.00 100 TYR A C 1
ATOM 824 O O . TYR A 1 100 ? 2.176 -12.293 7.792 1.00 84.00 100 TYR A O 1
ATOM 832 N N . LYS A 1 101 ? 2.682 -10.114 7.732 1.00 87.44 101 LYS A N 1
ATOM 833 C CA . LYS A 1 101 ? 1.628 -9.755 6.767 1.00 87.44 101 LYS A CA 1
ATOM 834 C C . LYS A 1 101 ? 2.183 -8.928 5.630 1.00 87.44 101 LYS A C 1
ATOM 836 O O . LYS A 1 101 ? 3.120 -8.170 5.847 1.00 87.44 101 LYS A O 1
ATOM 841 N N . PHE A 1 102 ? 1.590 -9.025 4.442 1.00 89.81 102 PHE A N 1
ATOM 842 C CA . PHE A 1 102 ? 1.977 -8.196 3.302 1.00 89.81 102 PHE A CA 1
ATOM 843 C C . PHE A 1 102 ? 1.621 -6.732 3.583 1.00 89.81 102 PHE A C 1
ATOM 845 O O . PHE A 1 102 ? 0.455 -6.337 3.514 1.00 89.81 102 PHE A O 1
ATOM 852 N N . THR A 1 103 ? 2.618 -5.925 3.937 1.00 90.19 103 THR A N 1
ATOM 853 C CA . THR A 1 103 ? 2.406 -4.545 4.386 1.00 90.19 103 THR A CA 1
ATOM 854 C C . THR A 1 103 ? 2.837 -3.516 3.364 1.00 90.19 103 THR A C 1
ATOM 856 O O . THR A 1 103 ? 2.236 -2.452 3.321 1.00 90.19 103 THR A O 1
ATOM 859 N N . LEU A 1 104 ? 3.852 -3.785 2.542 1.00 92.19 104 LEU A N 1
ATOM 860 C CA . LEU A 1 104 ? 4.383 -2.759 1.647 1.00 92.19 104 LEU A CA 1
ATOM 861 C C . LEU A 1 104 ? 4.654 -3.295 0.258 1.00 92.19 104 LEU A C 1
ATOM 863 O O . LEU A 1 104 ? 5.342 -4.294 0.098 1.00 92.19 104 LEU A O 1
ATOM 867 N N . PHE A 1 105 ? 4.177 -2.552 -0.733 1.00 92.69 105 PHE A N 1
ATOM 868 C CA . PHE A 1 105 ? 4.474 -2.726 -2.144 1.00 92.69 105 PHE A CA 1
ATOM 869 C C . PHE A 1 105 ? 5.164 -1.470 -2.681 1.00 92.69 105 PHE A C 1
ATOM 871 O O . PHE A 1 105 ? 4.707 -0.352 -2.442 1.00 92.69 105 PHE A O 1
ATOM 878 N N . ARG A 1 106 ? 6.249 -1.647 -3.432 1.00 94.25 106 ARG A N 1
ATOM 879 C CA . ARG A 1 106 ? 6.961 -0.568 -4.117 1.00 94.25 106 ARG A CA 1
ATOM 880 C C . ARG A 1 106 ? 7.312 -0.995 -5.530 1.00 94.25 106 ARG A C 1
ATOM 882 O O . ARG A 1 106 ? 7.842 -2.083 -5.714 1.00 94.25 106 ARG A O 1
ATOM 889 N N . THR A 1 107 ? 7.087 -0.133 -6.513 1.00 94.50 107 THR A N 1
ATOM 890 C CA . THR A 1 107 ? 7.346 -0.463 -7.916 1.00 94.50 107 THR A CA 1
ATOM 891 C C . THR A 1 107 ? 7.853 0.714 -8.737 1.00 94.50 107 THR A C 1
ATOM 893 O O . THR A 1 107 ? 7.485 1.865 -8.494 1.00 94.50 107 THR A O 1
ATOM 896 N N . LYS A 1 108 ? 8.665 0.386 -9.745 1.00 95.19 108 LYS A N 1
ATOM 897 C CA . LYS A 1 108 ? 9.042 1.253 -10.871 1.00 95.19 108 LYS A CA 1
ATOM 898 C C . LYS A 1 108 ? 8.411 0.787 -12.197 1.00 95.19 108 LYS A C 1
ATOM 900 O O . LYS A 1 108 ? 8.679 1.366 -13.244 1.00 95.19 108 LYS A O 1
ATOM 905 N N . ASN A 1 109 ? 7.572 -0.249 -12.155 1.00 93.44 109 ASN A N 1
ATOM 906 C CA . ASN A 1 109 ? 6.863 -0.788 -13.307 1.00 93.44 109 ASN A CA 1
ATOM 907 C C . ASN A 1 109 ? 5.645 0.099 -13.636 1.00 93.44 109 ASN A C 1
ATOM 909 O O . ASN A 1 109 ? 4.872 0.479 -12.753 1.00 93.44 109 ASN A O 1
ATOM 913 N N . ASN A 1 110 ? 5.488 0.451 -14.912 1.00 93.00 110 ASN A N 1
ATOM 914 C CA . ASN A 1 110 ? 4.407 1.301 -15.409 1.00 93.00 110 ASN A CA 1
ATOM 915 C C . ASN A 1 110 ? 3.113 0.536 -15.753 1.00 93.00 110 ASN A C 1
ATOM 917 O O . ASN A 1 110 ? 2.092 1.181 -15.995 1.00 93.00 110 ASN A O 1
ATOM 921 N N . ASP A 1 111 ? 3.125 -0.794 -15.736 1.00 91.94 111 ASP A N 1
ATOM 922 C CA . ASP A 1 111 ? 1.941 -1.640 -15.919 1.00 91.94 111 ASP A CA 1
ATOM 923 C C . ASP A 1 111 ? 1.138 -1.790 -14.618 1.00 91.94 111 ASP A C 1
ATOM 925 O O . ASP A 1 111 ? -0.057 -2.090 -14.642 1.00 91.94 111 ASP A O 1
ATOM 929 N N . LEU A 1 112 ? 1.767 -1.513 -13.473 1.00 91.88 112 LEU A N 1
ATOM 930 C CA . LEU A 1 112 ? 1.136 -1.589 -12.159 1.00 91.88 112 LEU A CA 1
ATOM 931 C C . LEU A 1 112 ? 0.563 -0.228 -11.760 1.00 91.88 112 LEU A C 1
ATOM 933 O O . LEU A 1 112 ? 1.126 0.831 -12.061 1.00 91.88 112 LEU A O 1
ATOM 937 N N . SER A 1 113 ? -0.574 -0.237 -11.064 1.00 94.12 113 SER A N 1
ATOM 938 C CA . SER A 1 113 ? -1.237 1.004 -10.669 1.00 94.12 113 SER A CA 1
ATOM 939 C C . SER A 1 113 ? -2.012 0.917 -9.362 1.00 94.12 113 SER A C 1
ATOM 941 O O . SER A 1 113 ? -2.427 -0.152 -8.920 1.00 94.12 113 SER A O 1
ATOM 943 N N . VAL A 1 114 ? -2.226 2.081 -8.749 1.00 94.44 114 VAL A N 1
ATOM 944 C CA . VAL A 1 114 ? -3.036 2.261 -7.539 1.00 94.44 114 VAL A CA 1
ATOM 945 C C . VAL A 1 114 ? -3.984 3.431 -7.790 1.00 94.44 114 VAL A C 1
ATOM 947 O O . VAL A 1 114 ? -3.535 4.548 -8.030 1.00 94.44 114 VAL A O 1
ATOM 950 N N . TYR A 1 115 ? -5.296 3.201 -7.789 1.00 94.88 115 TYR A N 1
ATOM 951 C CA . TYR A 1 115 ? -6.302 4.176 -8.243 1.00 94.88 115 TYR A CA 1
ATOM 952 C C . TYR A 1 115 ? -6.002 4.738 -9.651 1.00 94.88 115 TYR A C 1
ATOM 954 O O . TYR A 1 115 ? -6.173 5.934 -9.894 1.00 94.88 115 TYR A O 1
ATOM 962 N N . ASN A 1 116 ? -5.531 3.891 -10.578 1.00 94.44 116 ASN A N 1
ATOM 963 C CA . ASN A 1 116 ? -5.042 4.266 -11.920 1.00 94.44 116 ASN A CA 1
ATOM 964 C C . ASN A 1 116 ? -3.821 5.207 -11.932 1.00 94.44 116 ASN A C 1
ATOM 966 O O . ASN A 1 116 ? -3.474 5.763 -12.974 1.00 94.44 116 ASN A O 1
ATOM 970 N N . ILE A 1 117 ? -3.159 5.397 -10.791 1.00 96.25 117 ILE A N 1
ATOM 971 C CA . ILE A 1 117 ? -1.879 6.098 -10.700 1.00 96.25 117 ILE A CA 1
ATOM 972 C C . ILE A 1 117 ? -0.786 5.073 -10.964 1.00 96.25 117 ILE A C 1
ATOM 974 O O . ILE A 1 117 ? -0.683 4.089 -10.236 1.00 96.25 117 ILE A O 1
ATOM 978 N N . LYS A 1 118 ? 0.027 5.319 -11.986 1.00 95.81 118 LYS A N 1
ATOM 979 C CA . LYS A 1 118 ? 1.137 4.455 -12.406 1.00 95.81 118 LYS A CA 1
ATOM 980 C C . LYS A 1 118 ? 2.433 5.236 -12.564 1.00 95.81 118 LYS A C 1
ATOM 982 O O . LYS A 1 118 ? 2.407 6.467 -12.657 1.00 95.81 118 LYS A O 1
ATOM 987 N N . VAL A 1 119 ? 3.553 4.531 -12.660 1.00 96.31 119 VAL A N 1
ATOM 988 C CA . VAL A 1 119 ? 4.835 5.135 -13.051 1.00 96.31 119 VAL A CA 1
ATOM 989 C C . VAL A 1 119 ? 4.686 5.831 -14.412 1.00 96.31 119 VAL A C 1
ATOM 991 O O . VAL A 1 119 ? 3.998 5.344 -15.309 1.00 96.31 119 VAL A O 1
ATOM 994 N N . GLY A 1 120 ? 5.250 7.033 -14.525 1.00 96.81 120 GLY A N 1
ATOM 995 C CA . GLY A 1 120 ? 5.069 7.965 -15.639 1.00 96.81 120 GLY A CA 1
ATOM 996 C C . GLY A 1 120 ? 3.853 8.894 -15.516 1.00 96.81 120 GLY A C 1
ATOM 997 O O . GLY A 1 120 ? 3.725 9.826 -16.306 1.00 96.81 120 GLY A O 1
ATOM 998 N N . SER A 1 121 ? 2.961 8.695 -14.538 1.00 97.38 121 SER A N 1
ATOM 999 C CA . SER A 1 121 ? 1.831 9.615 -14.317 1.00 97.38 121 SER A CA 1
ATOM 1000 C C . SER A 1 121 ? 2.308 10.958 -13.770 1.00 97.38 121 SER A C 1
ATOM 1002 O O . SER A 1 121 ? 3.222 11.007 -12.947 1.00 97.38 121 SER A O 1
ATOM 1004 N N . SER A 1 122 ? 1.628 12.046 -14.139 1.00 97.19 122 SER A N 1
ATOM 1005 C CA . SER A 1 122 ? 1.873 13.352 -13.522 1.00 97.19 122 SER A CA 1
ATOM 1006 C C . SER A 1 122 ? 1.570 13.301 -12.026 1.00 97.19 122 SER A C 1
ATOM 1008 O O . SER A 1 122 ? 0.476 12.900 -11.607 1.00 97.19 122 SER A O 1
ATOM 1010 N N . THR A 1 123 ? 2.503 13.790 -11.210 1.00 96.62 123 THR A N 1
ATOM 1011 C CA . THR A 1 123 ? 2.277 13.938 -9.771 1.00 96.62 123 THR A CA 1
ATOM 1012 C C . THR A 1 123 ? 1.053 14.807 -9.499 1.00 96.62 123 THR A C 1
ATOM 1014 O O . THR A 1 123 ? 0.244 14.452 -8.654 1.00 96.62 123 THR A O 1
ATOM 1017 N N . ILE A 1 124 ? 0.829 15.892 -10.246 1.00 96.25 124 ILE A N 1
ATOM 1018 C CA . ILE A 1 124 ? -0.318 16.794 -10.045 1.00 96.25 124 ILE A CA 1
ATOM 1019 C C . ILE A 1 124 ? -1.651 16.039 -10.130 1.00 96.25 124 ILE A C 1
ATOM 1021 O O . ILE A 1 124 ? -2.534 16.256 -9.294 1.00 96.25 124 ILE A O 1
ATOM 1025 N N . ASP A 1 125 ? -1.800 15.142 -11.101 1.00 96.56 125 ASP A N 1
ATOM 1026 C CA . ASP A 1 125 ? -3.034 14.377 -11.272 1.00 96.56 125 ASP A CA 1
ATOM 1027 C C . ASP A 1 125 ? -3.158 13.257 -10.241 1.00 96.56 125 ASP A C 1
ATOM 1029 O O . ASP A 1 125 ? -4.228 13.099 -9.647 1.00 96.56 125 ASP A O 1
ATOM 1033 N N . ALA A 1 126 ? -2.056 12.577 -9.915 1.00 96.88 126 ALA A N 1
ATOM 1034 C CA . ALA A 1 126 ? -2.016 11.611 -8.819 1.00 96.88 126 ALA A CA 1
ATOM 1035 C C . ALA A 1 126 ? -2.493 12.233 -7.494 1.00 96.88 126 ALA A C 1
ATOM 1037 O O . ALA A 1 126 ? -3.340 11.670 -6.797 1.00 96.88 126 ALA A O 1
ATOM 1038 N N . ARG A 1 127 ? -2.045 13.459 -7.183 1.00 96.56 127 ARG A N 1
ATOM 1039 C CA . ARG A 1 127 ? -2.486 14.207 -5.993 1.00 96.56 127 ARG A CA 1
ATOM 1040 C C . ARG A 1 127 ? -3.991 14.461 -5.992 1.00 96.56 127 ARG A C 1
ATOM 1042 O O . ARG A 1 127 ? -4.629 14.335 -4.946 1.00 96.56 127 ARG A O 1
ATOM 1049 N N . LYS A 1 128 ? -4.574 14.826 -7.140 1.00 97.00 128 LYS A N 1
ATOM 1050 C CA . LYS A 1 128 ? -6.028 15.041 -7.266 1.00 97.00 128 LYS A CA 1
ATOM 1051 C C . LYS A 1 128 ? -6.795 13.741 -7.039 1.00 97.00 128 LYS A C 1
ATOM 1053 O O . LYS A 1 128 ? -7.776 13.748 -6.298 1.00 97.00 128 LYS A O 1
ATOM 1058 N N . VAL A 1 129 ? -6.339 12.640 -7.636 1.00 97.12 129 VAL A N 1
ATOM 1059 C CA . VAL A 1 129 ? -6.956 11.315 -7.485 1.00 97.12 129 VAL A CA 1
ATOM 1060 C C . VAL A 1 129 ? -6.930 10.865 -6.025 1.00 97.12 129 VAL A C 1
ATOM 1062 O O . VAL A 1 129 ? -7.967 10.485 -5.484 1.00 97.12 129 VAL A O 1
ATOM 1065 N N . LEU A 1 130 ? -5.790 10.980 -5.342 1.00 97.12 130 LEU A N 1
ATOM 1066 C CA . LEU A 1 130 ? -5.671 10.587 -3.934 1.00 97.12 130 LEU A CA 1
ATOM 1067 C C . LEU A 1 130 ? -6.563 11.444 -3.025 1.00 97.12 130 LEU A C 1
ATOM 1069 O O . LEU A 1 130 ? -7.299 10.904 -2.196 1.00 97.12 130 LEU A O 1
ATOM 1073 N N . LYS A 1 131 ? -6.585 12.769 -3.227 1.00 96.31 131 LYS A N 1
ATOM 1074 C CA . LYS A 1 131 ? -7.478 13.675 -2.481 1.00 96.31 131 LYS A CA 1
ATOM 1075 C C . LYS A 1 131 ? -8.953 13.343 -2.714 1.00 96.31 131 LYS A C 1
ATOM 1077 O O . LYS A 1 131 ? -9.723 13.311 -1.756 1.00 96.31 131 LYS A O 1
ATOM 1082 N N . LYS A 1 132 ? -9.344 13.034 -3.957 1.00 96.50 132 LYS A N 1
ATOM 1083 C CA . LYS A 1 132 ? -10.711 12.607 -4.306 1.00 96.50 132 LYS A CA 1
ATOM 1084 C C . LYS A 1 132 ? -11.116 11.318 -3.581 1.00 96.50 132 LYS A C 1
ATOM 1086 O O . LYS A 1 132 ? -12.265 11.199 -3.174 1.00 96.50 132 LYS A O 1
ATOM 1091 N N . ASN A 1 133 ? -10.175 10.400 -3.365 1.00 94.50 133 ASN A N 1
ATOM 1092 C CA . ASN A 1 133 ? -10.394 9.146 -2.636 1.00 94.50 133 ASN A CA 1
ATOM 1093 C C . ASN A 1 133 ? -10.229 9.277 -1.106 1.00 94.50 133 ASN A C 1
ATOM 1095 O O . ASN A 1 133 ? -10.207 8.278 -0.385 1.00 94.50 133 ASN A O 1
ATOM 1099 N N . GLY A 1 134 ? -10.140 10.505 -0.581 1.00 94.31 134 GLY A N 1
ATOM 1100 C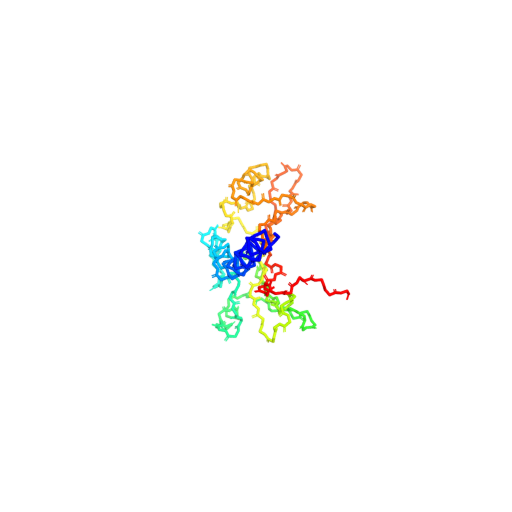 CA . GLY A 1 134 ? -10.136 10.780 0.857 1.00 94.31 134 GLY A CA 1
ATOM 1101 C C . GLY A 1 134 ? -8.770 10.671 1.538 1.00 94.31 134 GLY A C 1
ATOM 1102 O O . GLY A 1 134 ? -8.711 10.693 2.769 1.00 94.31 134 GLY A O 1
ATOM 1103 N N . TYR A 1 135 ? -7.680 10.578 0.773 1.00 95.62 135 TYR A N 1
ATOM 1104 C CA . TYR A 1 135 ? -6.330 10.655 1.324 1.00 95.62 135 TYR A CA 1
ATOM 1105 C C . TYR A 1 135 ? -5.954 12.101 1.654 1.00 95.62 135 TYR A C 1
ATOM 1107 O O . TYR A 1 135 ? -6.275 13.041 0.921 1.00 95.62 135 TYR A O 1
ATOM 1115 N N . LYS A 1 136 ? -5.226 12.275 2.757 1.00 96.19 136 LYS A N 1
ATOM 1116 C CA . LYS A 1 136 ? -4.688 13.561 3.204 1.00 96.19 136 LYS A CA 1
ATOM 1117 C C . LYS A 1 136 ? -3.176 13.559 3.071 1.00 96.19 136 LYS A C 1
ATOM 1119 O O . LYS A 1 136 ? -2.522 12.619 3.502 1.00 96.19 136 LYS A O 1
ATOM 1124 N N . GLU A 1 137 ? -2.634 14.618 2.496 1.00 95.31 137 GLU A N 1
ATOM 1125 C CA . GLU A 1 137 ? -1.190 14.799 2.382 1.00 95.31 137 GLU A CA 1
ATOM 1126 C C . GLU A 1 137 ? -0.592 15.180 3.742 1.00 95.31 137 GLU A C 1
ATOM 1128 O O . GLU A 1 137 ? -1.099 16.071 4.428 1.00 95.31 137 GLU A O 1
ATOM 1133 N N . LYS A 1 138 ? 0.476 14.488 4.129 1.00 92.50 138 LYS A N 1
ATOM 1134 C CA . LYS A 1 138 ? 1.265 14.718 5.333 1.00 92.50 138 LYS A CA 1
ATOM 1135 C C . LYS A 1 138 ? 2.722 14.396 5.020 1.00 92.50 138 LYS A C 1
ATOM 1137 O O . LYS A 1 138 ? 3.031 13.252 4.701 1.00 92.50 138 LYS A O 1
ATOM 1142 N N . ASP A 1 139 ? 3.593 15.399 5.094 1.00 89.06 139 ASP A N 1
ATOM 1143 C CA . ASP A 1 139 ? 5.044 15.251 4.903 1.00 89.06 139 ASP A CA 1
ATOM 1144 C C . ASP A 1 139 ? 5.412 14.495 3.605 1.00 89.06 139 ASP A C 1
ATOM 1146 O O . ASP A 1 139 ? 6.217 13.569 3.606 1.00 89.06 139 ASP A O 1
ATOM 1150 N N . GLY A 1 140 ? 4.750 14.833 2.489 1.00 86.44 140 GLY A N 1
ATOM 1151 C CA . GLY A 1 140 ? 4.962 14.184 1.184 1.00 86.44 140 GLY A CA 1
ATOM 1152 C C . GLY A 1 140 ? 4.317 12.799 1.022 1.00 86.44 140 GLY A C 1
ATOM 1153 O O . GLY A 1 140 ? 4.431 12.191 -0.038 1.00 86.44 140 GLY A O 1
ATOM 1154 N N . THR A 1 141 ? 3.602 12.308 2.037 1.00 94.12 141 THR A N 1
ATOM 1155 C CA . THR A 1 141 ? 2.874 11.031 2.019 1.00 94.12 141 THR A CA 1
ATOM 1156 C C . THR A 1 141 ? 1.364 11.257 2.051 1.00 94.12 141 THR A C 1
ATOM 1158 O O . THR A 1 141 ? 0.858 12.098 2.789 1.00 94.12 141 THR A O 1
ATOM 1161 N N . TYR A 1 142 ? 0.611 10.482 1.281 1.00 96.19 142 TYR A N 1
ATOM 1162 C CA . TYR A 1 142 ? -0.847 10.508 1.238 1.00 96.19 142 TYR A CA 1
ATOM 1163 C C . TYR A 1 142 ? -1.404 9.447 2.179 1.00 96.19 142 TYR A C 1
ATOM 1165 O O . TYR A 1 142 ? -1.177 8.257 1.990 1.00 96.19 142 TYR A O 1
ATOM 1173 N N . VAL A 1 143 ? -2.149 9.876 3.196 1.00 93.56 143 VAL A N 1
ATOM 1174 C CA . VAL A 1 143 ? -2.594 9.024 4.302 1.00 93.56 143 VAL A CA 1
ATOM 1175 C C . VAL A 1 143 ? -4.117 8.924 4.342 1.00 93.56 143 VAL A C 1
ATOM 1177 O O . VAL A 1 143 ? -4.817 9.940 4.388 1.00 93.56 143 VAL A O 1
ATOM 1180 N N . LYS A 1 144 ? -4.631 7.693 4.393 1.00 90.44 144 LYS A N 1
ATOM 1181 C CA . LYS A 1 144 ? -6.036 7.375 4.689 1.00 90.44 144 LYS A CA 1
ATOM 1182 C C . LYS A 1 144 ? -6.065 6.258 5.723 1.00 90.44 144 LYS A C 1
ATOM 1184 O O . LYS A 1 144 ? -5.712 5.118 5.439 1.00 90.44 144 LYS A O 1
ATOM 1189 N N . GLY A 1 145 ? -6.437 6.609 6.954 1.00 85.62 145 GLY A N 1
ATOM 1190 C CA . GLY A 1 145 ? -6.325 5.691 8.084 1.00 85.62 145 GLY A CA 1
ATOM 1191 C C . GLY A 1 145 ? -4.864 5.307 8.323 1.00 85.62 145 GLY A C 1
ATOM 1192 O O . GLY A 1 145 ? -4.084 6.122 8.810 1.00 85.62 145 GLY A O 1
ATOM 1193 N N . ARG A 1 146 ? -4.517 4.064 7.990 1.00 85.38 146 ARG A N 1
ATOM 1194 C CA . ARG A 1 146 ? -3.189 3.458 8.203 1.00 85.38 146 ARG A CA 1
ATOM 1195 C C . ARG A 1 146 ? -2.489 3.091 6.895 1.00 85.38 146 ARG A C 1
ATOM 1197 O O . ARG A 1 146 ? -1.377 2.578 6.918 1.00 85.38 146 ARG A O 1
ATOM 1204 N N . ILE A 1 147 ? -3.144 3.394 5.778 1.00 90.31 147 ILE A N 1
ATOM 1205 C CA . ILE A 1 147 ? -2.618 3.233 4.431 1.00 90.31 147 ILE A CA 1
ATOM 1206 C C . ILE A 1 147 ? -1.903 4.522 4.060 1.00 90.31 147 ILE A C 1
ATOM 1208 O O . ILE A 1 147 ? -2.471 5.617 4.143 1.00 90.31 147 ILE A O 1
ATOM 1212 N N . HIS A 1 148 ? -0.653 4.366 3.671 1.00 94.38 148 HIS A N 1
ATOM 1213 C CA . HIS A 1 148 ? 0.240 5.408 3.222 1.00 94.38 148 HIS A CA 1
ATOM 1214 C C . HIS A 1 148 ? 0.548 5.153 1.749 1.00 94.38 148 HIS A C 1
ATOM 1216 O O . HIS A 1 148 ? 0.874 4.037 1.361 1.00 94.38 148 HIS A O 1
ATOM 1222 N N . ILE A 1 149 ? 0.424 6.188 0.928 1.00 96.69 149 ILE A N 1
ATOM 1223 C CA . ILE A 1 149 ? 0.816 6.163 -0.477 1.00 96.69 149 ILE A CA 1
ATOM 1224 C C . ILE A 1 149 ? 1.818 7.289 -0.685 1.00 96.69 149 ILE A C 1
ATOM 1226 O O . ILE A 1 149 ? 1.550 8.438 -0.332 1.00 96.69 149 ILE A O 1
ATOM 1230 N N . SER A 1 150 ? 2.970 6.975 -1.250 1.00 96.31 150 SER A N 1
ATOM 1231 C CA . SER A 1 150 ? 3.993 7.955 -1.602 1.00 96.31 150 SER A CA 1
ATOM 1232 C C . SER A 1 150 ? 4.548 7.651 -2.985 1.00 96.31 150 SER A C 1
ATOM 1234 O O . SER A 1 150 ? 4.359 6.565 -3.535 1.00 96.31 150 SER A O 1
ATOM 1236 N N . PHE A 1 151 ? 5.199 8.645 -3.572 1.00 95.62 151 PHE A N 1
ATOM 1237 C CA . PHE A 1 151 ? 5.836 8.503 -4.868 1.00 95.62 151 PHE A CA 1
ATOM 1238 C C . PHE A 1 151 ? 7.099 9.353 -4.936 1.00 95.62 151 PHE A C 1
ATOM 1240 O O . PHE A 1 151 ? 7.110 10.491 -4.462 1.00 95.62 151 PHE A O 1
ATOM 1247 N N . ASN A 1 152 ? 8.132 8.798 -5.564 1.00 96.06 152 ASN A N 1
ATOM 1248 C CA . ASN A 1 152 ? 9.271 9.568 -6.053 1.00 96.06 152 ASN A CA 1
ATOM 1249 C C . ASN A 1 152 ? 8.946 10.074 -7.459 1.00 96.06 152 ASN A C 1
ATOM 1251 O O . ASN A 1 152 ? 8.122 9.480 -8.161 1.00 96.06 152 ASN A O 1
ATOM 1255 N N . TYR A 1 153 ? 9.551 11.187 -7.860 1.00 95.88 153 TYR A N 1
ATOM 1256 C CA . TYR A 1 153 ? 9.242 11.822 -9.133 1.00 95.88 153 TYR A CA 1
ATOM 1257 C C . TYR A 1 153 ? 10.476 12.419 -9.803 1.00 95.88 153 TYR A C 1
ATOM 1259 O O . TYR A 1 153 ? 11.400 12.872 -9.127 1.00 95.88 153 TYR A O 1
ATOM 1267 N N . ASP A 1 154 ? 10.439 12.435 -11.133 1.00 96.06 154 ASP A N 1
ATOM 1268 C CA . ASP A 1 154 ? 11.488 12.973 -11.988 1.00 96.06 154 ASP A CA 1
ATOM 1269 C C . ASP A 1 154 ? 11.505 14.513 -11.962 1.00 96.06 154 ASP A C 1
ATOM 1271 O O . ASP A 1 154 ? 10.640 15.185 -11.387 1.00 96.06 154 ASP A O 1
ATOM 1275 N N . ILE A 1 155 ? 12.481 15.099 -12.656 1.00 95.19 155 ILE A N 1
ATOM 1276 C CA . ILE A 1 155 ? 12.602 16.558 -12.811 1.00 95.19 155 ILE A CA 1
ATOM 1277 C C . ILE A 1 155 ? 11.393 17.209 -13.507 1.00 95.19 155 ILE A C 1
ATOM 1279 O O . ILE A 1 155 ? 11.185 18.413 -13.369 1.00 95.19 155 ILE A O 1
ATOM 1283 N N . ASN A 1 156 ? 10.599 16.431 -14.246 1.00 95.94 156 ASN A N 1
ATOM 1284 C CA . ASN A 1 156 ? 9.406 16.887 -14.955 1.00 95.94 156 ASN A CA 1
ATOM 1285 C C . ASN A 1 156 ? 8.139 16.759 -14.091 1.00 95.94 156 ASN A C 1
ATOM 1287 O O . ASN A 1 156 ? 7.054 17.156 -14.519 1.00 95.94 156 ASN A O 1
ATOM 1291 N N . GLY A 1 157 ? 8.259 16.221 -12.873 1.00 95.25 157 GLY A N 1
ATOM 1292 C CA . GLY A 1 157 ? 7.144 15.987 -11.967 1.00 95.25 157 GLY A CA 1
ATOM 1293 C 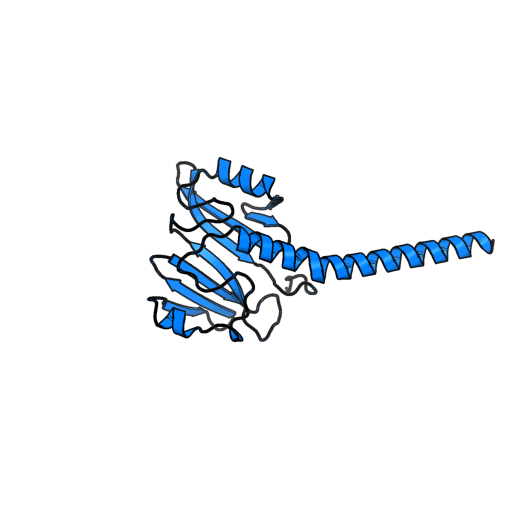C . GLY A 1 157 ? 6.292 14.771 -12.334 1.00 95.25 157 GLY A C 1
ATOM 1294 O O . GLY A 1 157 ? 5.118 14.733 -11.948 1.00 95.25 157 GLY A O 1
ATOM 1295 N N . ASN A 1 158 ? 6.846 13.795 -13.054 1.00 97.75 158 ASN A N 1
ATOM 1296 C CA . ASN A 1 158 ? 6.236 12.492 -13.313 1.00 97.75 158 ASN A CA 1
ATOM 1297 C C . ASN A 1 158 ? 6.700 11.473 -12.277 1.00 97.75 158 ASN A C 1
ATOM 1299 O O . ASN A 1 158 ? 7.840 11.507 -11.834 1.00 97.75 158 ASN A O 1
ATOM 1303 N N . ILE A 1 159 ? 5.824 10.550 -11.895 1.00 97.88 159 ILE A N 1
ATOM 1304 C CA . ILE A 1 159 ? 6.137 9.503 -10.920 1.00 97.88 159 ILE A CA 1
ATOM 1305 C C . ILE A 1 159 ? 7.187 8.548 -11.499 1.00 97.88 159 ILE A C 1
ATOM 1307 O O . ILE A 1 159 ? 6.955 7.956 -12.547 1.00 97.88 159 ILE A O 1
ATOM 1311 N N . GLU A 1 160 ? 8.298 8.352 -10.795 1.00 97.56 160 GLU A N 1
ATOM 1312 C CA . GLU A 1 160 ? 9.335 7.362 -11.133 1.00 97.56 160 GLU A CA 1
ATOM 1313 C C . GLU A 1 160 ? 9.194 6.075 -10.317 1.00 97.56 160 GLU A C 1
ATOM 1315 O O . GLU A 1 160 ? 9.594 5.000 -10.754 1.00 97.56 160 GLU A O 1
ATOM 1320 N N . GLU A 1 161 ? 8.620 6.180 -9.121 1.00 96.88 161 GLU A N 1
ATOM 1321 C CA . GLU A 1 161 ? 8.417 5.053 -8.221 1.00 96.88 161 GLU A CA 1
ATOM 1322 C C . GLU A 1 161 ? 7.153 5.282 -7.402 1.00 96.88 161 GLU A C 1
ATOM 1324 O O . GLU A 1 161 ? 6.941 6.374 -6.871 1.00 96.88 161 GLU A O 1
ATOM 1329 N N . LEU A 1 162 ? 6.329 4.247 -7.281 1.00 96.31 162 LEU A N 1
ATOM 1330 C CA . LEU A 1 162 ? 5.103 4.247 -6.494 1.00 96.31 162 LEU A CA 1
ATOM 1331 C C . LEU A 1 162 ? 5.276 3.322 -5.292 1.00 96.31 162 LEU A C 1
ATOM 1333 O O . LEU A 1 162 ? 5.703 2.182 -5.447 1.00 96.31 162 LEU A O 1
ATOM 1337 N N . THR A 1 163 ? 4.922 3.804 -4.102 1.00 96.25 163 THR A N 1
ATOM 1338 C CA . THR A 1 163 ? 4.955 3.024 -2.860 1.00 96.25 163 THR A CA 1
ATOM 1339 C C . THR A 1 163 ? 3.590 3.046 -2.183 1.00 96.25 163 THR A C 1
ATOM 1341 O O . THR A 1 163 ? 2.989 4.106 -1.999 1.00 96.25 163 THR A O 1
ATOM 1344 N N . VAL A 1 164 ? 3.124 1.869 -1.774 1.00 95.06 164 VAL A N 1
ATOM 1345 C CA . VAL A 1 164 ? 1.957 1.654 -0.919 1.00 95.06 164 VAL A CA 1
ATOM 1346 C C . VAL A 1 164 ? 2.428 0.944 0.336 1.00 95.06 164 VAL A C 1
ATOM 1348 O O . VAL A 1 164 ? 3.079 -0.090 0.253 1.00 95.06 164 VAL A O 1
ATOM 1351 N N . ASP A 1 165 ? 2.090 1.491 1.494 1.00 92.56 165 ASP A N 1
ATOM 1352 C CA . ASP A 1 165 ? 2.530 0.984 2.786 1.00 92.56 165 ASP A CA 1
ATOM 1353 C C . ASP A 1 165 ? 1.363 0.970 3.778 1.00 92.56 165 ASP A C 1
ATOM 1355 O O . ASP A 1 165 ? 0.698 1.979 4.028 1.00 92.56 165 ASP A O 1
ATOM 1359 N N . LEU A 1 166 ? 1.102 -0.199 4.342 1.00 89.25 166 LEU A N 1
ATOM 1360 C CA . LEU A 1 166 ? 0.174 -0.433 5.425 1.00 89.25 166 LEU A CA 1
ATOM 1361 C C . LEU A 1 166 ? 0.953 -0.400 6.736 1.00 89.25 166 LEU A C 1
ATOM 1363 O O . LEU A 1 166 ? 1.545 -1.389 7.159 1.00 89.25 166 LEU A O 1
ATOM 1367 N N . LYS A 1 167 ? 0.894 0.742 7.423 1.00 83.19 167 LYS A N 1
ATOM 1368 C CA . LYS A 1 167 ? 1.692 0.992 8.630 1.00 83.19 167 LYS A CA 1
ATOM 1369 C C . LYS A 1 167 ? 1.370 0.102 9.819 1.00 83.19 167 LYS A C 1
ATOM 1371 O O . LYS A 1 167 ? 2.072 0.217 10.808 1.00 83.19 167 LYS A O 1
ATOM 1376 N N . SER A 1 168 ? 0.263 -0.629 9.798 1.00 75.12 168 SER A N 1
ATOM 1377 C CA . SER A 1 168 ? -0.205 -1.509 10.871 1.00 75.12 168 SER A CA 1
ATOM 1378 C C . SER A 1 168 ? -1.466 -2.209 10.401 1.00 75.12 168 SER A C 1
ATOM 1380 O O . SER A 1 168 ? -2.256 -1.591 9.690 1.00 75.12 168 SER A O 1
ATOM 1382 N N . THR A 1 169 ? -1.664 -3.451 10.824 1.00 66.50 169 THR A N 1
ATOM 1383 C CA . THR A 1 169 ? -2.936 -4.184 10.787 1.00 66.50 169 THR A CA 1
ATOM 1384 C C . THR A 1 169 ? -3.543 -4.373 12.188 1.00 66.50 169 THR A C 1
ATOM 1386 O O . THR A 1 169 ? -4.697 -4.790 12.309 1.00 66.50 169 THR A O 1
ATOM 1389 N N . ASP A 1 170 ? -2.797 -4.051 13.251 1.00 65.44 170 ASP A N 1
ATOM 1390 C CA . ASP A 1 170 ? -3.252 -4.012 14.636 1.00 65.44 170 ASP A CA 1
ATOM 1391 C C . ASP A 1 170 ? -3.808 -2.633 14.986 1.00 65.44 170 ASP A C 1
ATOM 1393 O O . ASP A 1 170 ? -3.138 -1.613 15.173 1.00 65.44 170 ASP A O 1
ATOM 1397 N N . TRP A 1 171 ? -5.122 -2.614 15.116 1.00 61.22 171 TRP A N 1
ATOM 1398 C CA . TRP A 1 171 ? -5.867 -1.390 15.322 1.00 61.22 171 TRP A CA 1
ATOM 1399 C C . TRP A 1 171 ? -5.931 -0.953 16.790 1.00 61.22 171 TRP A C 1
ATOM 1401 O O . TRP A 1 171 ? -6.348 0.179 17.042 1.00 61.22 171 TRP A O 1
ATOM 1411 N N . PHE A 1 172 ? -5.530 -1.803 17.747 1.00 54.22 172 PHE A N 1
ATOM 1412 C CA . PHE A 1 172 ? -5.519 -1.465 19.175 1.00 54.22 172 PHE A CA 1
ATOM 1413 C C . PHE A 1 172 ? -4.280 -0.682 19.581 1.00 54.22 172 PHE A C 1
ATOM 1415 O O . PHE A 1 172 ? -4.364 0.220 20.419 1.00 54.22 172 PHE A O 1
ATOM 1422 N N . HIS A 1 173 ? -3.146 -0.983 18.960 1.00 55.47 173 HIS A N 1
ATOM 1423 C CA . HIS A 1 173 ? -1.896 -0.330 19.284 1.00 55.47 173 HIS A CA 1
ATOM 1424 C C . HIS A 1 173 ? -1.690 0.874 18.356 1.00 55.47 173 HIS A C 1
ATOM 1426 O O . HIS A 1 173 ? -1.713 0.818 17.122 1.00 55.47 173 HIS A O 1
ATOM 1432 N N . LYS A 1 174 ? -1.512 2.059 18.946 1.00 51.00 174 LYS A N 1
ATOM 1433 C CA . LYS A 1 174 ? -0.855 3.134 18.202 1.00 51.00 174 LYS A CA 1
ATOM 1434 C C . LYS A 1 174 ? 0.572 2.631 18.009 1.00 51.00 174 LYS A C 1
ATOM 1436 O O . LYS A 1 174 ? 1.224 2.416 19.019 1.00 51.00 174 LYS A O 1
ATOM 1441 N N . GLY A 1 175 ? 1.014 2.420 16.768 1.00 45.91 175 GLY A N 1
ATOM 1442 C CA . GLY A 1 175 ? 2.397 2.070 16.411 1.00 45.91 175 GLY A CA 1
ATOM 1443 C C . GLY A 1 175 ? 3.423 3.140 16.809 1.00 45.91 175 GLY A C 1
ATOM 1444 O O . GLY A 1 175 ? 4.117 3.692 15.968 1.00 45.91 175 GLY A O 1
ATOM 1445 N N . TYR A 1 176 ? 3.454 3.470 18.094 1.00 41.56 176 TYR A N 1
ATOM 1446 C CA . TYR A 1 176 ? 4.435 4.265 18.797 1.00 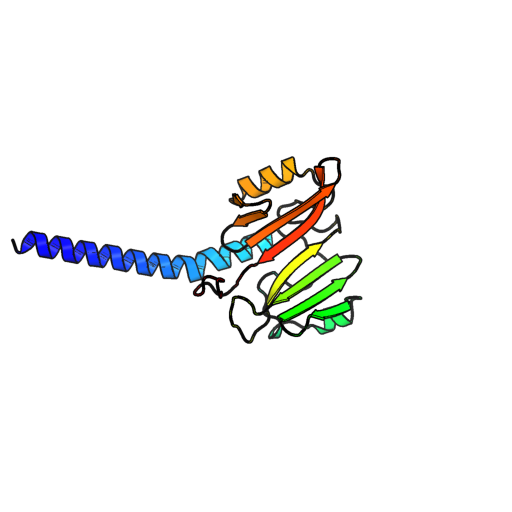41.56 176 TYR A CA 1
ATOM 1447 C C . TYR A 1 176 ? 4.910 3.390 19.943 1.00 41.56 176 TYR A C 1
ATOM 1449 O O . TYR A 1 176 ? 4.356 3.427 21.042 1.00 41.56 176 TYR A O 1
ATOM 1457 N N . TYR A 1 177 ? 5.938 2.606 19.674 1.00 46.66 177 TYR A N 1
ATOM 1458 C CA . TYR A 1 177 ? 6.816 2.171 20.741 1.00 46.66 177 TYR A CA 1
ATOM 1459 C C . TYR A 1 177 ? 8.082 3.001 20.595 1.00 46.66 177 TYR A C 1
ATOM 1461 O O . TYR A 1 177 ? 8.556 3.215 19.479 1.00 46.66 177 TYR A O 1
ATOM 1469 N N . LYS A 1 178 ? 8.461 3.619 21.715 1.00 33.34 178 LYS A N 1
ATOM 1470 C CA . LYS A 1 178 ? 9.608 4.518 21.848 1.00 33.34 178 LYS A CA 1
ATOM 1471 C C . LYS A 1 178 ? 10.901 3.849 21.415 1.00 33.34 178 LYS A C 1
ATOM 1473 O O . LYS A 1 178 ? 11.027 2.637 21.693 1.00 33.34 178 LYS A O 1
#

Mean predicted aligned error: 8.18 Å

Foldseek 3Di:
DVVVVVVVVVVVVVVVVVVVVCVVCCQPPVPVVVQVLFQVQKDQPVDPDGFFAWPVPDPCVSLVVRQWDWDDDPPQWIWTQHQQRGIWIWGCPPVVDPITTGFKDKDQHQSIDTNNQGFQAAQVVVVVSLVVVPFDDDPQWTDDPQWIWHFDADPVRTGRMIMIGRNDSHPVDPRDDD

Nearest PDB structures (foldseek):
  2p4p-assembly1_B  TM=4.038E-01  e=6.609E-01  [Haemophilus] ducreyi 35000HP
  3llb-assembly1_A  TM=4.316E-01  e=1.783E+00  Pseudomonas aeruginosa
  2oai-assembly1_A-2  TM=4.498E-01  e=2.004E+00  Xylella fastidiosa Temecula1
  2pls-assembly1_A  TM=4.415E-01  e=1.682E+00  Chlorobaculum tepidum TLS
  4har-assembly2_C  TM=2.728E-01  e=2.683E+00  Rubella virus strain M33

pLDDT: mean 83.85, std 13.54, range [33.34, 97.88]

Secondary structure (DSSP, 8-state):
-HHHHHHHHHHHHHHHHHHHHHHHHIIIIIHHHHHHHHHHTEE-TT----TT-BGGGS-THHHHTTTPEEEEETTTEEEEEETTTEEEEEE-TTTT-SS-EEEEEEE--SS-EETTEETT-BHHHHHHHHHHTT-EEETTEEEETTEEEEEEE-TTSBEEEEEEEE--S-SSS-S---

Sequence (178 aa):
MRGKKRKFLIGAIILFALLIVYLISYKYLIVPYQIKELNDNMVIDGIPYKIGDKMDNLDLDILQDSAWEKDDMYGYFISYYNEAIGTIIFNGYPDYSDEYKFTLFRTKNNDLSVYNIKVGSSTIDARKVLKKNGYKEKDGTYVKGRIHISFNYDINGNIEELTVDLKSTDWFHKGYYK

Organism: NCBI:txid433286

Radius of gyration: 20.31 Å; Cα contacts (8 Å, |Δi|>4): 275; chains: 1; bounding box: 52×39×58 Å

Solvent-accessible surface area (backbone atoms only — not compara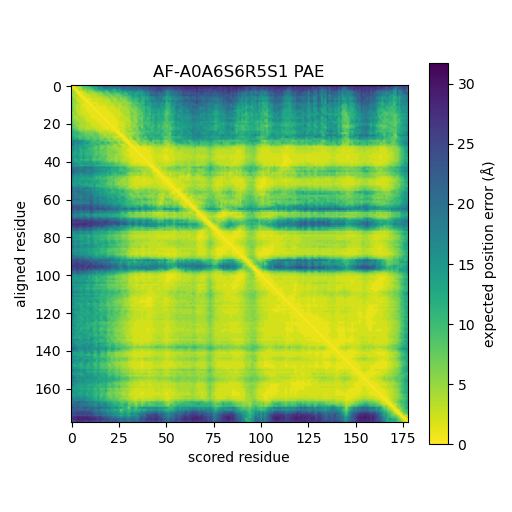ble to full-atom values): 9772 Å² total; per-residue (Å²): 117,70,68,61,55,52,53,51,51,52,51,52,51,52,54,51,51,52,50,51,51,48,58,50,44,48,61,75,46,51,49,60,46,51,47,49,54,50,52,76,34,45,44,52,89,93,54,97,73,53,74,67,42,50,50,93,80,51,75,62,60,61,43,65,75,56,75,33,46,78,46,72,60,84,84,61,35,47,33,36,37,25,95,78,61,28,39,41,31,28,32,24,62,55,43,81,40,97,57,38,17,31,30,33,44,35,30,62,35,57,89,34,27,51,74,83,39,28,35,68,36,49,43,73,57,45,52,53,52,41,47,73,74,61,28,44,81,53,97,81,29,33,35,46,95,50,40,36,38,39,65,47,60,48,98,84,42,25,24,53,28,44,36,42,36,43,65,43,88,39,86,84,54,73,76,70,78,132